Protein AF-A0A1Y5NUD7-F1 (afdb_monomer_lite)

Foldseek 3Di:
DDPPQDAFDFDPVLLPVLLVLLLQLLVLLLVLLVCQQEDPDVLVSLVSLLSNLVSLLVNLCCLCPPTPRNVLVVVLCVVVVNVLLSLLSLLLNQLCVPPNDFKDFDPPAFAPHHPVRGGGFIFGADDDPVSLVPDDPVSNVSVVSNVVPGHRDGPSVSSLQSSLSCCSHHVSSFHADPQRHRNSPQRFDDPPDLDGRHSPQDPDLVSNVVVLLQDAFDAQEFEWFKWDQDPNFIKTKGFGHHWFKTLAIAIDTQVSVLVNVVVPHWYKYFQCVVFWDFPQVQQVHQRPDTMIGGNDTCVVTIDTPNHDDDDDIDGRDDDPVVVCVLCCQQPHDDDSSRNVSSNSCRRNVSRDDDGD

Structure (mmCIF, N/CA/C/O backbone):
data_AF-A0A1Y5NUD7-F1
#
_entry.id   AF-A0A1Y5NUD7-F1
#
loop_
_atom_site.group_PDB
_atom_site.id
_atom_site.type_symbol
_atom_site.label_atom_id
_atom_site.label_alt_id
_atom_site.label_comp_id
_atom_site.label_asym_id
_atom_site.label_entity_id
_atom_site.label_seq_id
_atom_site.pdbx_PDB_ins_code
_atom_site.Cartn_x
_atom_site.Cartn_y
_atom_site.Cartn_z
_atom_site.occupancy
_atom_site.B_iso_or_equiv
_atom_site.auth_seq_id
_atom_site.auth_comp_id
_atom_site.auth_asym_id
_atom_site.auth_atom_id
_atom_site.pdbx_PDB_model_num
ATOM 1 N N . MET A 1 1 ? 23.352 -4.446 15.799 1.00 29.95 1 MET A N 1
ATOM 2 C CA . MET A 1 1 ? 22.687 -5.094 16.950 1.00 29.95 1 MET A CA 1
ATOM 3 C C . MET A 1 1 ? 21.197 -5.109 16.668 1.00 29.95 1 MET A C 1
ATOM 5 O O . MET A 1 1 ? 20.561 -4.074 16.772 1.00 29.95 1 MET A O 1
ATOM 9 N N . THR A 1 2 ? 20.657 -6.240 16.226 1.00 30.05 2 THR A N 1
ATOM 10 C CA . THR A 1 2 ? 19.214 -6.443 16.065 1.00 30.05 2 THR A CA 1
ATOM 11 C C . THR A 1 2 ? 18.620 -6.641 17.453 1.00 30.05 2 THR A C 1
ATOM 13 O O . THR A 1 2 ? 18.755 -7.705 18.053 1.00 30.05 2 THR A O 1
ATOM 16 N N . THR A 1 3 ? 18.011 -5.600 18.013 1.00 35.47 3 THR A N 1
ATOM 17 C CA . THR A 1 3 ? 17.094 -5.757 19.141 1.00 35.47 3 THR A CA 1
ATOM 18 C C . THR A 1 3 ? 15.971 -6.676 18.674 1.00 35.47 3 THR A C 1
ATOM 20 O O . THR A 1 3 ? 15.203 -6.323 17.782 1.00 35.47 3 THR A O 1
ATOM 23 N N . SER A 1 4 ? 15.919 -7.891 19.224 1.00 44.75 4 SER A N 1
ATOM 24 C CA . SER A 1 4 ? 14.811 -8.818 19.000 1.00 44.75 4 SER A CA 1
ATOM 25 C C . SER A 1 4 ? 13.523 -8.112 19.425 1.00 44.75 4 SER A C 1
ATOM 27 O O . SER A 1 4 ? 13.320 -7.859 20.614 1.00 44.75 4 SER A O 1
ATOM 29 N N . ARG A 1 5 ? 12.699 -7.698 18.454 1.00 63.03 5 ARG A N 1
ATOM 30 C CA . ARG A 1 5 ? 11.385 -7.109 18.727 1.00 63.03 5 ARG A CA 1
ATOM 31 C C . ARG A 1 5 ? 10.542 -8.197 19.384 1.00 63.03 5 ARG A C 1
ATOM 33 O O . ARG A 1 5 ? 10.365 -9.267 18.810 1.00 63.03 5 ARG A O 1
ATOM 40 N N . SER A 1 6 ? 10.049 -7.936 20.589 1.00 69.19 6 SER A N 1
ATOM 41 C CA . SER A 1 6 ? 9.048 -8.777 21.238 1.00 69.19 6 SER A CA 1
ATOM 42 C C . SER A 1 6 ? 7.784 -8.796 20.378 1.00 69.19 6 SER A C 1
ATOM 44 O O . SER A 1 6 ? 7.181 -7.751 20.151 1.00 69.19 6 SER A O 1
ATOM 46 N N . THR A 1 7 ? 7.419 -9.973 19.879 1.00 78.25 7 THR A N 1
ATOM 47 C CA . THR A 1 7 ? 6.254 -10.204 19.017 1.00 78.25 7 THR A CA 1
ATOM 48 C C . THR A 1 7 ? 5.234 -11.081 19.732 1.00 78.25 7 THR A C 1
ATOM 50 O O . THR A 1 7 ? 5.595 -11.927 20.556 1.00 78.25 7 THR A O 1
ATOM 53 N N . LEU A 1 8 ? 3.953 -10.864 19.422 1.00 89.69 8 LEU A N 1
ATOM 54 C CA . LEU A 1 8 ? 2.855 -11.673 19.945 1.00 89.69 8 LEU A CA 1
ATOM 55 C C . LEU A 1 8 ? 2.993 -13.131 19.487 1.00 89.69 8 LEU A C 1
ATOM 57 O O . LEU A 1 8 ? 3.165 -13.388 18.294 1.00 89.69 8 LEU A O 1
ATOM 61 N N . ARG A 1 9 ? 2.882 -14.092 20.411 1.00 88.88 9 ARG A N 1
ATOM 62 C CA . ARG A 1 9 ? 2.935 -15.517 20.062 1.00 88.88 9 ARG A CA 1
ATOM 63 C C . ARG A 1 9 ? 1.534 -16.039 19.780 1.00 88.88 9 ARG A C 1
ATOM 65 O O . ARG A 1 9 ? 0.682 -16.048 20.660 1.00 88.88 9 ARG A O 1
ATOM 72 N N . LEU A 1 10 ? 1.324 -16.518 18.558 1.00 92.62 10 LEU A N 1
ATOM 73 C CA . LEU A 1 10 ? 0.054 -17.088 18.114 1.00 92.62 10 LEU A CA 1
ATOM 74 C C . LEU A 1 10 ? 0.219 -18.572 17.793 1.00 92.62 10 LEU A C 1
ATOM 76 O O . LEU A 1 10 ? 1.207 -18.999 17.190 1.00 92.62 10 LEU A O 1
ATOM 80 N N . THR A 1 11 ? -0.764 -19.368 18.185 1.00 92.00 11 THR A N 1
ATOM 81 C CA . THR A 1 11 ? -0.876 -20.766 17.772 1.00 92.00 11 THR A CA 1
ATOM 82 C C . THR A 1 11 ? -1.329 -20.859 16.312 1.00 92.00 11 THR A C 1
ATOM 84 O O . THR A 1 11 ? -1.876 -19.916 15.735 1.00 92.00 11 THR A O 1
ATOM 87 N N . ARG A 1 12 ? -1.124 -22.027 15.689 1.00 89.31 12 ARG A N 1
ATOM 88 C CA . ARG A 1 12 ? -1.569 -22.264 14.304 1.00 89.31 12 ARG A CA 1
ATOM 89 C C . ARG A 1 12 ? -3.087 -22.131 14.146 1.00 89.31 12 ARG A C 1
ATOM 91 O O . ARG A 1 12 ? -3.530 -21.617 13.121 1.00 89.31 12 ARG A O 1
ATOM 98 N N . ASP A 1 13 ? -3.845 -22.546 15.157 1.00 91.94 13 ASP A N 1
ATOM 99 C CA . ASP A 1 13 ? -5.310 -22.530 15.130 1.00 91.94 13 ASP A CA 1
ATOM 100 C C . ASP A 1 13 ? -5.870 -21.105 15.268 1.00 91.94 13 ASP A C 1
ATOM 102 O O . ASP A 1 13 ? -6.882 -20.773 14.654 1.00 91.94 13 ASP A O 1
ATOM 106 N N . GLU A 1 14 ? -5.180 -20.229 16.005 1.00 95.38 14 GLU A N 1
ATOM 107 C CA . GLU A 1 14 ? -5.533 -18.806 16.116 1.00 95.38 14 GLU A CA 1
ATOM 108 C C . GLU A 1 14 ? -5.196 -18.028 14.837 1.00 95.38 14 GLU A C 1
ATOM 110 O O . GLU A 1 14 ? -5.914 -17.104 14.451 1.00 95.38 14 GLU A O 1
ATOM 115 N N . LEU A 1 15 ? -4.108 -18.403 14.159 1.00 95.06 15 LEU A N 1
ATOM 116 C CA . LEU A 1 15 ? -3.554 -17.626 13.054 1.00 95.06 15 LEU A CA 1
ATOM 117 C C . LEU A 1 15 ? -4.498 -17.527 11.851 1.00 95.06 15 LEU A C 1
ATOM 119 O O . LEU A 1 15 ? -4.597 -16.464 11.246 1.00 95.06 15 LEU A O 1
ATOM 123 N N . GLY A 1 16 ? -5.196 -18.612 11.505 1.00 95.25 16 GLY A N 1
ATOM 124 C CA . GLY A 1 16 ? -6.108 -18.647 10.356 1.00 95.25 16 GLY A CA 1
ATOM 125 C C . GLY A 1 16 ? -7.232 -17.603 10.451 1.00 95.25 16 GLY A C 1
ATOM 126 O O . GLY A 1 16 ? -7.315 -16.730 9.584 1.00 95.25 16 GLY A O 1
ATOM 127 N N . PRO A 1 17 ? -8.069 -17.637 11.506 1.00 96.44 17 PRO A N 1
ATOM 128 C CA . PRO A 1 17 ? -9.135 -16.655 11.715 1.00 96.44 17 PRO A CA 1
ATOM 129 C C . PRO A 1 17 ? -8.637 -15.208 11.859 1.00 96.44 17 PRO A C 1
ATOM 131 O O . PRO A 1 17 ? -9.252 -14.287 11.315 1.00 96.44 17 PRO A O 1
ATOM 134 N N . LEU A 1 18 ? -7.512 -14.992 12.556 1.00 97.81 18 LEU A N 1
ATOM 135 C CA . LEU A 1 18 ? -6.918 -13.657 12.706 1.00 97.81 18 LEU A CA 1
ATOM 136 C C . LEU A 1 18 ? -6.450 -13.106 11.358 1.00 97.81 18 LEU A C 1
ATOM 138 O O . LEU A 1 18 ? -6.721 -11.951 11.036 1.00 97.81 18 LEU A O 1
ATOM 142 N N . ARG A 1 19 ? -5.809 -13.948 10.542 1.00 97.69 19 ARG A N 1
ATOM 143 C CA . ARG A 1 19 ? -5.359 -13.581 9.200 1.00 97.69 19 ARG A CA 1
ATOM 144 C C . ARG A 1 19 ? -6.522 -13.306 8.253 1.00 97.69 19 ARG A C 1
ATOM 146 O O . ARG A 1 19 ? -6.439 -12.373 7.463 1.00 97.69 19 ARG A O 1
ATOM 153 N N . ALA A 1 20 ? -7.612 -14.067 8.344 1.00 97.62 20 ALA A N 1
ATOM 154 C CA . ALA A 1 20 ? -8.828 -13.781 7.585 1.00 97.62 20 ALA A CA 1
ATOM 155 C C . ALA A 1 20 ? -9.415 -12.410 7.961 1.00 97.62 20 ALA A C 1
ATOM 157 O O . ALA A 1 20 ? -9.683 -11.600 7.084 1.00 97.62 20 ALA A O 1
ATOM 158 N N . THR A 1 21 ? -9.497 -12.098 9.257 1.00 98.06 21 THR A N 1
ATOM 159 C CA . THR A 1 21 ? -9.987 -10.784 9.712 1.00 98.06 21 THR A CA 1
ATOM 160 C C . THR A 1 21 ? -9.049 -9.651 9.268 1.00 98.06 21 THR A C 1
ATOM 162 O O . THR A 1 21 ? -9.504 -8.602 8.827 1.00 98.06 21 THR A O 1
ATOM 165 N N . MET A 1 22 ? -7.727 -9.859 9.322 1.00 98.19 22 MET A N 1
ATOM 166 C CA . MET A 1 22 ? -6.746 -8.894 8.811 1.00 98.19 22 MET A CA 1
ATOM 167 C C . MET A 1 22 ? -6.893 -8.673 7.298 1.00 98.19 22 MET A C 1
ATOM 169 O O . MET A 1 22 ? -6.797 -7.535 6.844 1.00 98.19 22 MET A O 1
ATOM 173 N N . ARG A 1 23 ? -7.190 -9.728 6.526 1.00 98.12 23 ARG A N 1
ATOM 174 C CA . ARG A 1 23 ? -7.513 -9.624 5.095 1.00 98.12 23 ARG A CA 1
ATOM 175 C C . ARG A 1 23 ? -8.715 -8.714 4.859 1.00 98.12 23 ARG A C 1
ATOM 177 O O . ARG A 1 23 ? -8.663 -7.883 3.958 1.00 98.12 23 ARG A O 1
ATOM 184 N N . ASP A 1 24 ? -9.765 -8.843 5.665 1.00 98.38 24 ASP A N 1
ATOM 185 C CA . ASP A 1 24 ? -10.971 -8.018 5.536 1.00 98.38 24 ASP A CA 1
ATOM 186 C C . ASP A 1 24 ? -10.669 -6.539 5.814 1.00 98.38 24 ASP A C 1
ATOM 188 O O . ASP A 1 24 ? -11.118 -5.665 5.071 1.00 98.38 24 ASP A O 1
ATOM 192 N N . ILE A 1 25 ? -9.829 -6.250 6.819 1.00 98.31 25 ILE A N 1
ATOM 193 C CA . ILE A 1 25 ? -9.331 -4.891 7.082 1.00 98.31 25 ILE A CA 1
ATOM 194 C C . ILE A 1 25 ? -8.555 -4.375 5.864 1.00 98.31 25 ILE A C 1
ATOM 196 O O . ILE A 1 25 ? -8.861 -3.296 5.362 1.00 98.31 25 ILE A O 1
ATOM 200 N N . GLN A 1 26 ? -7.575 -5.137 5.369 1.00 98.12 26 GLN A N 1
ATOM 201 C CA . GLN A 1 26 ? -6.735 -4.740 4.234 1.00 98.12 26 GLN A CA 1
ATOM 202 C C . GLN A 1 26 ? -7.563 -4.460 2.967 1.00 98.12 26 GLN A C 1
ATOM 204 O O . GLN A 1 26 ? -7.378 -3.426 2.324 1.00 98.12 26 GLN A O 1
ATOM 209 N N . LEU A 1 27 ? -8.518 -5.337 2.641 1.00 97.25 27 LEU A N 1
ATOM 210 C CA . LEU A 1 27 ? -9.414 -5.175 1.495 1.00 97.25 27 LEU A CA 1
ATOM 211 C C . LEU A 1 27 ? -10.346 -3.970 1.650 1.00 97.25 27 LEU A C 1
ATOM 213 O O . LEU A 1 27 ? -10.598 -3.280 0.666 1.00 97.25 27 LEU A O 1
ATOM 217 N N . ALA A 1 28 ? -10.829 -3.679 2.861 1.00 96.38 28 ALA A N 1
ATOM 218 C CA . ALA A 1 28 ? -11.653 -2.500 3.106 1.00 96.38 28 ALA A CA 1
ATOM 219 C C . ALA A 1 28 ? -10.878 -1.191 2.866 1.00 96.38 28 ALA A C 1
ATOM 221 O O . ALA A 1 28 ? -11.434 -0.257 2.286 1.00 96.38 28 ALA A O 1
ATOM 222 N N . VAL A 1 29 ? -9.591 -1.133 3.240 1.00 95.94 29 VAL A N 1
ATOM 223 C CA . VAL A 1 29 ? -8.723 0.026 2.946 1.00 95.94 29 VAL A CA 1
ATOM 224 C C . VAL A 1 29 ? -8.514 0.187 1.441 1.00 95.94 29 VAL A C 1
ATOM 226 O O . VAL A 1 29 ? -8.691 1.284 0.913 1.00 95.94 29 VAL A O 1
ATOM 229 N N . ALA A 1 30 ? -8.183 -0.904 0.744 1.00 93.50 30 ALA A N 1
ATOM 230 C CA . ALA A 1 30 ? -7.998 -0.890 -0.705 1.00 93.50 30 ALA A CA 1
ATOM 231 C C . ALA A 1 30 ? -9.274 -0.446 -1.439 1.00 93.50 30 ALA A C 1
ATOM 233 O O . ALA A 1 30 ? -9.215 0.427 -2.304 1.00 93.50 30 ALA A O 1
ATOM 234 N N . ALA A 1 31 ? -10.431 -0.978 -1.036 1.00 91.56 31 ALA A N 1
ATOM 235 C CA . ALA A 1 31 ? -11.728 -0.624 -1.602 1.00 91.56 31 ALA A CA 1
ATOM 236 C C . ALA A 1 31 ? -12.093 0.846 -1.352 1.00 91.56 31 ALA A C 1
ATOM 238 O O . ALA A 1 31 ? -12.542 1.522 -2.275 1.00 91.56 31 ALA A O 1
ATOM 239 N N . TYR A 1 32 ? -11.873 1.361 -0.135 1.00 90.25 32 TYR A N 1
ATOM 240 C CA . TYR A 1 32 ? -12.068 2.785 0.154 1.00 90.25 32 TYR A CA 1
ATOM 241 C C . TYR A 1 32 ? -11.215 3.647 -0.778 1.00 90.25 32 TYR A C 1
ATOM 243 O O . TYR A 1 32 ? -11.730 4.556 -1.423 1.00 90.25 32 TYR A O 1
ATOM 251 N N . TYR A 1 33 ? -9.919 3.345 -0.878 1.00 88.88 33 TYR A N 1
ATOM 252 C CA . TYR A 1 33 ? -8.998 4.148 -1.674 1.00 88.88 33 TYR A CA 1
ATOM 253 C C . TYR A 1 33 ? -9.281 4.064 -3.177 1.00 88.88 33 TYR A C 1
ATOM 255 O O . TYR A 1 33 ? -9.108 5.038 -3.899 1.00 88.88 33 TYR A O 1
ATOM 263 N N . GLU A 1 34 ? -9.753 2.925 -3.675 1.00 85.44 34 GLU A N 1
ATOM 264 C CA . GLU A 1 34 ? -10.199 2.822 -5.061 1.00 85.44 34 GLU A CA 1
ATOM 265 C C . GLU A 1 34 ? -11.468 3.651 -5.318 1.00 85.44 34 GLU A C 1
ATOM 267 O O . GLU A 1 34 ? -11.574 4.317 -6.352 1.00 85.44 34 GLU A O 1
ATOM 272 N N . LEU A 1 35 ? -12.409 3.659 -4.368 1.00 84.38 35 LEU A N 1
ATOM 273 C CA . LEU A 1 35 ? -13.639 4.442 -4.467 1.00 84.38 35 LEU A CA 1
ATOM 274 C C . LEU A 1 35 ? -13.375 5.950 -4.486 1.00 84.38 35 LEU A C 1
ATOM 276 O O . LEU A 1 35 ? -14.059 6.647 -5.233 1.00 84.38 35 LEU A O 1
ATOM 280 N N . THR A 1 36 ? -12.352 6.459 -3.785 1.00 81.06 36 THR A N 1
ATOM 281 C CA . THR A 1 36 ? -12.010 7.898 -3.846 1.00 81.06 36 THR A CA 1
ATOM 282 C C . THR A 1 36 ? -11.611 8.366 -5.247 1.00 81.06 36 THR A C 1
ATOM 284 O O . THR A 1 36 ? -11.761 9.544 -5.564 1.00 81.06 36 THR A O 1
ATOM 287 N N . ALA A 1 37 ? -11.128 7.465 -6.111 1.00 75.69 37 ALA A N 1
ATOM 288 C CA . ALA A 1 37 ? -10.792 7.782 -7.499 1.00 75.69 37 ALA A CA 1
ATOM 289 C C . ALA A 1 37 ? -11.989 7.682 -8.463 1.00 75.69 37 ALA A C 1
ATOM 291 O O . ALA A 1 37 ? -11.935 8.237 -9.566 1.00 75.69 37 ALA A O 1
ATOM 292 N N . LYS A 1 38 ? -13.039 6.945 -8.076 1.00 72.38 38 LYS A N 1
ATOM 293 C CA . LYS A 1 38 ? -14.179 6.587 -8.935 1.00 72.38 38 LYS A CA 1
ATOM 294 C C . LYS A 1 38 ? -15.462 7.346 -8.601 1.00 72.38 38 LYS A C 1
ATOM 296 O O . LYS A 1 38 ? -16.246 7.589 -9.512 1.00 72.38 38 LYS A O 1
ATOM 301 N N . SER A 1 39 ? -15.671 7.712 -7.340 1.00 63.97 39 SER A N 1
ATOM 302 C CA . SER A 1 39 ? -16.918 8.309 -6.867 1.00 63.97 39 SER A CA 1
ATOM 303 C C . SER A 1 39 ? -16.724 9.748 -6.397 1.00 63.97 39 SER A C 1
ATOM 305 O O . SER A 1 39 ? -15.766 10.069 -5.694 1.00 63.97 39 SER A O 1
ATOM 307 N N . GLY A 1 40 ? -17.657 10.617 -6.790 1.00 61.12 40 GLY A N 1
ATOM 308 C CA . GLY A 1 40 ? -17.830 11.939 -6.182 1.00 61.12 40 GLY A CA 1
ATOM 309 C C . GLY A 1 40 ? -18.776 11.916 -4.978 1.00 61.12 40 GLY A C 1
ATOM 310 O O . GLY A 1 40 ? -18.923 12.941 -4.316 1.00 61.12 40 GLY A O 1
ATOM 311 N N . ASP A 1 41 ? -19.415 10.775 -4.695 1.00 72.25 41 ASP A N 1
ATOM 312 C CA . ASP A 1 41 ? -20.396 10.634 -3.624 1.00 72.25 41 ASP A CA 1
ATOM 313 C C . ASP A 1 41 ? -19.733 10.159 -2.323 1.00 72.25 41 ASP A C 1
ATOM 315 O O . ASP A 1 41 ? -19.167 9.068 -2.223 1.00 72.25 41 ASP A O 1
ATOM 319 N N . VAL A 1 42 ? -19.815 11.004 -1.298 1.00 71.38 42 VAL A N 1
ATOM 320 C CA . VAL A 1 42 ? -19.279 10.739 0.043 1.00 71.38 42 VAL A CA 1
ATOM 321 C C . VAL A 1 42 ? -20.028 9.587 0.716 1.00 71.38 42 VAL A C 1
ATOM 323 O O . VAL A 1 42 ? -19.434 8.853 1.509 1.00 71.38 42 VAL A O 1
ATOM 326 N N . ASP A 1 43 ? -21.309 9.388 0.400 1.00 74.44 43 ASP A N 1
ATOM 327 C CA . ASP A 1 43 ? -22.125 8.351 1.031 1.00 74.44 43 ASP A CA 1
ATOM 328 C C . ASP A 1 43 ? -21.644 6.944 0.640 1.00 74.44 43 ASP A C 1
ATOM 330 O O . ASP A 1 43 ? -21.649 6.019 1.467 1.00 74.44 43 ASP A O 1
ATOM 334 N N . GLU A 1 44 ? -21.123 6.791 -0.581 1.00 80.12 44 GLU A N 1
ATOM 335 C CA . GLU A 1 44 ? -20.509 5.549 -1.056 1.00 80.12 44 GLU A CA 1
ATOM 336 C C . GLU A 1 44 ? -19.200 5.231 -0.317 1.00 80.12 44 GLU A C 1
ATOM 338 O O . GLU A 1 44 ? -18.915 4.061 -0.035 1.00 80.12 44 GLU A O 1
ATOM 343 N N . LEU A 1 45 ? -18.444 6.259 0.094 1.00 81.75 45 LEU A N 1
ATOM 344 C CA . LEU A 1 45 ? -17.211 6.106 0.879 1.00 81.75 45 LEU A CA 1
ATOM 345 C C . LEU A 1 45 ? -17.476 5.563 2.291 1.00 81.75 45 LEU A C 1
ATOM 347 O O . LEU A 1 45 ? -16.598 4.949 2.903 1.00 81.75 45 LEU A O 1
ATOM 351 N N . GLY A 1 46 ? -18.690 5.744 2.818 1.00 84.75 46 GLY A N 1
ATOM 352 C CA . GLY A 1 46 ? -19.054 5.275 4.151 1.00 84.75 46 GLY A CA 1
ATOM 353 C C . GLY A 1 46 ? -19.023 3.749 4.282 1.00 84.75 46 GLY A C 1
ATOM 354 O O . GLY A 1 46 ? -18.594 3.224 5.306 1.00 84.75 46 GLY A O 1
ATOM 355 N N . SER A 1 47 ? -19.444 3.007 3.257 1.00 87.62 47 SER A N 1
ATOM 356 C CA . SER A 1 47 ? -19.541 1.539 3.312 1.00 87.62 47 SER A CA 1
ATOM 357 C C . SER A 1 47 ? -18.214 0.820 3.610 1.00 87.62 47 SER A C 1
ATOM 359 O O . SER A 1 47 ? -18.182 0.053 4.579 1.00 87.62 47 SER A O 1
ATOM 361 N N . PRO A 1 48 ? -17.111 1.062 2.877 1.00 91.62 48 PRO A N 1
ATOM 362 C CA . PRO A 1 48 ? -15.819 0.458 3.209 1.00 91.62 48 PRO A CA 1
ATOM 363 C C . PRO A 1 48 ? -15.267 0.937 4.563 1.00 91.62 48 PRO A C 1
ATOM 365 O O . PRO A 1 48 ? -14.667 0.138 5.278 1.00 91.62 48 PRO A O 1
ATOM 368 N N . VAL A 1 49 ? -15.539 2.179 4.991 1.00 91.88 49 VAL A N 1
ATOM 369 C CA . VAL A 1 49 ? -15.158 2.671 6.335 1.00 91.88 49 VAL A CA 1
ATOM 370 C C . VAL A 1 49 ? -15.858 1.871 7.432 1.00 91.88 49 VAL A C 1
ATOM 372 O O . VAL A 1 49 ? -15.225 1.463 8.406 1.00 91.88 49 VAL A O 1
ATOM 375 N N . ARG A 1 50 ? -17.155 1.584 7.272 1.00 91.38 50 ARG A N 1
ATOM 376 C CA . ARG A 1 50 ? -17.910 0.740 8.211 1.00 91.38 50 ARG A CA 1
ATOM 377 C C . ARG A 1 50 ? -17.354 -0.679 8.272 1.00 91.38 50 ARG A C 1
ATOM 379 O O . ARG A 1 50 ? -17.158 -1.204 9.365 1.00 91.38 50 ARG A O 1
ATOM 386 N N . ALA A 1 51 ? -17.075 -1.281 7.115 1.00 93.62 51 ALA A N 1
ATOM 387 C CA . ALA A 1 51 ? -16.490 -2.619 7.035 1.00 93.62 51 ALA A CA 1
ATOM 388 C C . ALA A 1 51 ? -15.114 -2.681 7.721 1.00 93.62 51 ALA A C 1
ATOM 390 O O . ALA A 1 51 ? -14.854 -3.592 8.512 1.00 93.62 51 ALA A O 1
ATOM 391 N N . PHE A 1 52 ? -14.273 -1.672 7.482 1.00 96.50 52 PHE A N 1
ATOM 392 C CA . PHE A 1 52 ? -12.979 -1.507 8.136 1.00 96.50 52 PHE A CA 1
ATOM 393 C C . PHE A 1 52 ? -13.124 -1.433 9.662 1.00 96.50 52 PHE A C 1
ATOM 395 O O . PHE A 1 52 ? -12.530 -2.237 10.375 1.00 96.50 52 PHE A O 1
ATOM 402 N N . LEU A 1 53 ? -13.956 -0.519 10.171 1.00 95.75 53 LEU A N 1
ATOM 403 C CA . LEU A 1 53 ? -14.150 -0.306 11.609 1.00 95.75 53 LEU A CA 1
ATOM 404 C C . LEU A 1 53 ? -14.669 -1.558 12.329 1.00 95.75 53 LEU A C 1
ATOM 406 O O . LEU A 1 53 ? -14.190 -1.897 13.413 1.00 95.75 53 LEU A O 1
ATOM 410 N N . THR A 1 54 ? -15.618 -2.270 11.718 1.00 95.25 54 THR A N 1
ATOM 411 C CA . THR A 1 54 ? -16.133 -3.541 12.245 1.00 95.25 54 THR A CA 1
ATOM 412 C C . THR A 1 54 ? -15.033 -4.598 12.327 1.00 95.25 54 THR A C 1
ATOM 414 O O . THR A 1 54 ? -14.871 -5.238 13.367 1.00 95.25 54 THR A O 1
ATOM 417 N N . SER A 1 55 ? -14.233 -4.743 11.269 1.00 97.56 55 SER A N 1
ATOM 418 C CA . SER A 1 55 ? -13.164 -5.748 11.205 1.00 97.56 55 SER A CA 1
ATOM 419 C C . SER A 1 55 ? -12.013 -5.425 12.167 1.00 97.56 55 SER A C 1
ATOM 421 O O . SER A 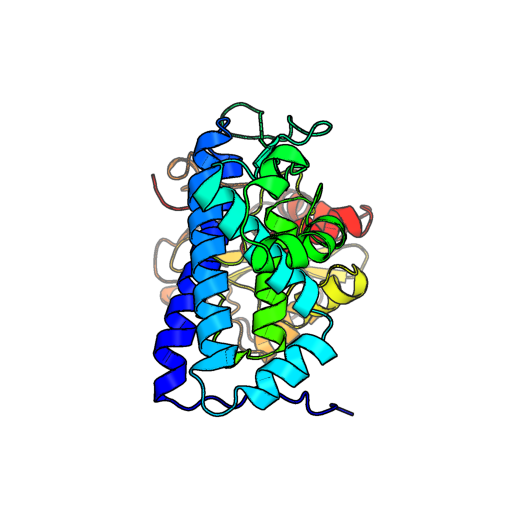1 55 ? -11.499 -6.319 12.837 1.00 97.56 55 SER A O 1
ATOM 423 N N . VAL A 1 56 ? -11.660 -4.142 12.323 1.00 97.75 56 VAL A N 1
ATOM 424 C CA . VAL A 1 56 ? -10.688 -3.666 13.326 1.00 97.75 56 VAL A CA 1
ATOM 425 C C . VAL A 1 56 ? -11.141 -4.024 14.737 1.00 97.75 56 VAL A C 1
ATOM 427 O O . VAL A 1 56 ? -10.348 -4.543 15.525 1.00 97.75 56 VAL A O 1
ATOM 430 N N . GLN A 1 57 ? -12.417 -3.789 15.057 1.00 95.62 57 GLN A N 1
ATOM 431 C CA . GLN A 1 57 ? -12.956 -4.139 16.366 1.00 95.62 57 GLN A CA 1
ATOM 432 C C . GLN A 1 57 ? -12.923 -5.651 16.603 1.00 95.62 57 GLN A C 1
ATOM 434 O O . GLN A 1 57 ? -12.472 -6.092 17.660 1.00 95.62 57 GLN A O 1
ATOM 439 N N . GLN A 1 58 ? -13.348 -6.446 15.620 1.00 97.00 58 GLN A N 1
ATOM 440 C CA . GLN A 1 58 ? -13.317 -7.906 15.699 1.00 97.00 58 GLN A CA 1
ATOM 441 C C . GLN A 1 58 ? -11.892 -8.442 15.900 1.00 97.00 58 GLN A C 1
ATOM 443 O O . GLN A 1 58 ? -11.679 -9.354 16.710 1.00 97.00 58 GLN A O 1
ATOM 448 N N . LEU A 1 59 ? -10.910 -7.870 15.197 1.00 97.62 59 LEU A N 1
ATOM 449 C CA . LEU A 1 59 ? -9.511 -8.256 15.340 1.00 97.62 59 LEU A CA 1
ATOM 450 C C . LEU A 1 59 ? -8.980 -7.897 16.731 1.00 97.62 59 LEU A C 1
ATOM 452 O O . LEU A 1 59 ? -8.431 -8.762 17.413 1.00 97.62 59 LEU A O 1
ATOM 456 N N . ASN A 1 60 ? -9.209 -6.663 17.192 1.00 97.19 60 ASN A N 1
ATOM 457 C CA . ASN A 1 60 ? -8.820 -6.238 18.536 1.00 97.19 60 ASN A CA 1
ATOM 458 C C . ASN A 1 60 ? -9.470 -7.113 19.621 1.00 97.19 60 ASN A C 1
ATOM 460 O O . ASN A 1 60 ? -8.797 -7.511 20.566 1.00 97.19 60 ASN A O 1
ATOM 464 N N . GLU A 1 61 ? -10.762 -7.435 19.524 1.00 96.19 61 GLU A N 1
ATOM 465 C CA . GLU A 1 61 ? -11.432 -8.325 20.486 1.00 96.19 61 GLU A CA 1
ATOM 466 C C . GLU A 1 61 ? -10.835 -9.732 20.497 1.00 96.19 61 GLU A C 1
ATOM 468 O O . GLU A 1 61 ? -10.688 -10.338 21.559 1.00 96.19 61 GLU A O 1
ATOM 473 N N . SER A 1 62 ? -10.473 -10.253 19.325 1.00 96.44 62 SER A N 1
ATOM 474 C CA . SER A 1 62 ? -9.839 -11.564 19.223 1.00 96.44 62 SER A CA 1
ATOM 475 C C . SER A 1 62 ? -8.463 -11.562 19.896 1.00 96.44 62 SER A C 1
ATOM 477 O O . SER A 1 62 ? -8.191 -12.428 20.725 1.00 96.44 62 SER A O 1
ATOM 479 N N . LEU A 1 63 ? -7.641 -10.543 19.633 1.00 96.31 63 LEU A N 1
ATOM 480 C CA . LEU A 1 63 ? -6.300 -10.397 20.210 1.00 96.31 63 LEU A CA 1
ATOM 481 C C . LEU A 1 63 ? -6.305 -10.060 21.714 1.00 96.31 63 LEU A C 1
ATOM 483 O O . LEU A 1 63 ? -5.450 -10.532 22.453 1.00 96.31 63 LEU A O 1
ATOM 487 N N . SER A 1 64 ? -7.278 -9.287 22.196 1.00 94.94 64 SER A N 1
ATOM 488 C CA . SER A 1 64 ? -7.366 -8.910 23.619 1.00 94.94 64 SER A CA 1
ATOM 489 C C . SER A 1 64 ? -8.025 -9.970 24.504 1.00 94.94 64 SER A C 1
ATOM 491 O O . SER A 1 64 ? -7.802 -9.986 25.713 1.00 94.94 64 SER A O 1
ATOM 493 N N . ARG A 1 65 ? -8.872 -10.851 23.950 1.00 94.00 65 ARG A N 1
ATOM 494 C CA . ARG A 1 65 ? -9.716 -11.744 24.774 1.00 94.00 65 ARG A CA 1
ATOM 495 C C . ARG A 1 65 ? -9.718 -13.209 24.376 1.00 94.00 65 ARG A C 1
ATOM 497 O O . ARG A 1 65 ? -10.133 -14.026 25.192 1.00 94.00 65 ARG A O 1
ATOM 504 N N . ARG A 1 66 ? -9.363 -13.545 23.135 1.00 91.81 66 ARG A N 1
ATOM 505 C CA . ARG A 1 66 ? -9.566 -14.902 22.597 1.00 91.81 66 ARG A CA 1
ATOM 506 C C . ARG A 1 66 ? -8.277 -15.656 22.321 1.00 91.81 66 ARG A C 1
ATOM 508 O O . ARG A 1 66 ? -8.322 -16.879 22.304 1.00 91.81 66 ARG A O 1
ATOM 515 N N . VAL A 1 67 ? -7.167 -14.955 22.112 1.00 95.00 67 VAL A N 1
ATOM 516 C CA . VAL A 1 67 ? -5.856 -15.596 21.970 1.00 95.00 67 VAL A CA 1
ATOM 517 C C . VAL A 1 67 ? -5.261 -15.942 23.333 1.00 95.00 67 VAL A C 1
ATOM 519 O O . VAL A 1 67 ? -5.485 -15.232 24.316 1.00 95.00 67 VAL A O 1
ATOM 522 N N . ALA A 1 68 ? -4.470 -17.010 23.385 1.00 93.12 68 ALA A N 1
ATOM 523 C CA . ALA A 1 68 ? -3.797 -17.467 24.598 1.00 93.12 68 ALA A CA 1
ATOM 524 C C . ALA A 1 68 ? -2.825 -16.420 25.177 1.00 93.12 68 ALA A C 1
ATOM 526 O O . ALA A 1 68 ? -2.689 -16.312 26.394 1.00 93.12 68 ALA A O 1
ATOM 527 N N . ASP A 1 69 ? -2.172 -15.635 24.313 1.00 93.12 69 ASP A N 1
ATOM 528 C CA . ASP A 1 69 ? -1.155 -14.638 24.682 1.00 93.12 69 ASP A CA 1
ATOM 529 C C . ASP A 1 69 ? -1.710 -13.198 24.754 1.00 93.12 69 ASP A C 1
ATOM 531 O O . ASP A 1 69 ? -1.039 -12.221 24.414 1.00 93.12 69 ASP A O 1
ATOM 535 N N . SER A 1 70 ? -2.965 -13.036 25.184 1.00 93.94 70 SER A N 1
ATOM 536 C CA . SER A 1 70 ? -3.627 -11.723 25.226 1.00 93.94 70 SER A CA 1
ATOM 537 C C . SER A 1 70 ? -2.929 -10.718 26.149 1.00 93.94 70 SER A C 1
ATOM 539 O O . SER A 1 70 ? -2.912 -9.522 25.869 1.00 93.94 70 SER A O 1
ATOM 541 N N . ALA A 1 71 ? -2.281 -11.187 27.220 1.00 93.62 71 ALA A N 1
ATOM 542 C CA . ALA A 1 71 ? -1.512 -10.327 28.118 1.00 93.62 71 ALA A CA 1
ATOM 543 C C . ALA A 1 71 ? -0.330 -9.647 27.404 1.00 93.62 71 ALA A C 1
ATOM 545 O O . ALA A 1 71 ? -0.057 -8.470 27.645 1.00 93.62 71 ALA A O 1
ATOM 546 N N . THR A 1 72 ? 0.349 -10.360 26.499 1.00 94.06 72 THR A N 1
ATOM 547 C CA . THR A 1 72 ? 1.423 -9.778 25.683 1.00 94.06 72 THR A CA 1
ATOM 548 C C . THR A 1 72 ? 0.851 -8.783 24.682 1.00 94.06 72 THR A C 1
ATOM 550 O O . THR A 1 72 ? 1.440 -7.724 24.484 1.00 94.06 72 THR A O 1
ATOM 553 N N . TYR A 1 73 ? -0.319 -9.064 24.099 1.00 94.88 73 TYR A N 1
ATOM 554 C CA . TYR A 1 73 ? -0.999 -8.107 23.223 1.00 94.88 73 TYR A CA 1
ATOM 555 C C . TYR A 1 73 ? -1.275 -6.773 23.938 1.00 94.88 73 TYR A C 1
ATOM 557 O O . TYR A 1 73 ? -0.887 -5.719 23.433 1.00 94.88 73 TYR A O 1
ATOM 565 N N . GLU A 1 74 ? -1.858 -6.816 25.140 1.00 93.31 74 GLU A N 1
ATOM 566 C CA . GLU A 1 74 ? -2.159 -5.623 25.952 1.00 93.31 74 GLU A CA 1
ATOM 567 C C . GLU A 1 74 ? -0.888 -4.854 26.376 1.00 93.31 74 GLU A C 1
ATOM 569 O O . GLU A 1 74 ? -0.866 -3.619 26.441 1.00 93.31 74 GLU A O 1
ATOM 574 N N . ALA A 1 75 ? 0.215 -5.567 26.616 1.00 93.12 75 ALA A N 1
ATOM 575 C CA . ALA A 1 75 ? 1.505 -4.938 26.881 1.00 93.12 75 ALA A CA 1
ATOM 576 C C . ALA A 1 75 ? 2.070 -4.242 25.628 1.00 93.12 75 ALA A C 1
ATOM 578 O O . ALA A 1 75 ? 2.500 -3.088 25.701 1.00 93.12 75 ALA A O 1
ATOM 579 N N . LEU A 1 76 ? 2.037 -4.909 24.469 1.00 93.25 76 LEU A N 1
ATOM 580 C CA . LEU A 1 76 ? 2.602 -4.400 23.216 1.00 93.25 76 LEU A CA 1
ATOM 581 C C . LEU A 1 76 ? 1.806 -3.219 22.647 1.00 93.25 76 LEU A C 1
ATOM 583 O O . LEU A 1 76 ? 2.410 -2.251 22.184 1.00 93.25 76 LEU A O 1
ATOM 587 N N . ILE A 1 77 ? 0.470 -3.247 22.713 1.00 92.00 77 ILE A N 1
ATOM 588 C CA . ILE A 1 77 ? -0.370 -2.135 22.234 1.00 92.00 77 ILE A CA 1
ATOM 589 C C . ILE A 1 77 ? -0.086 -0.837 23.012 1.00 92.00 77 ILE A C 1
ATOM 591 O O . ILE A 1 77 ? -0.064 0.256 22.437 1.00 92.00 77 ILE A O 1
ATOM 595 N N . THR A 1 78 ? 0.225 -0.965 24.305 1.00 89.75 78 THR A N 1
ATOM 596 C CA . THR A 1 78 ? 0.650 0.145 25.163 1.00 89.75 78 THR A CA 1
ATOM 597 C C . THR A 1 78 ? 2.087 0.565 24.854 1.00 89.75 78 THR A C 1
ATOM 599 O O . THR A 1 78 ? 2.349 1.748 24.652 1.00 89.75 78 THR A O 1
ATOM 602 N N . GLN A 1 79 ? 3.016 -0.394 24.761 1.00 88.56 79 GLN A N 1
ATOM 603 C CA . GLN A 1 79 ? 4.434 -0.140 24.484 1.00 88.56 79 GLN A CA 1
ATOM 604 C C . GLN A 1 79 ? 4.649 0.597 23.157 1.00 88.56 79 GLN A C 1
ATOM 606 O O . GLN A 1 79 ? 5.488 1.492 23.080 1.00 88.56 79 GLN A O 1
ATOM 611 N N . TYR A 1 80 ? 3.901 0.231 22.115 1.00 86.56 80 TYR A N 1
ATOM 612 C CA . TYR A 1 80 ? 3.980 0.881 20.808 1.00 86.56 80 TYR A CA 1
ATOM 613 C C . TYR A 1 80 ? 3.146 2.164 20.710 1.00 86.56 80 TYR A C 1
ATOM 615 O O . TYR A 1 80 ? 3.138 2.792 19.657 1.00 86.56 80 TYR A O 1
ATOM 623 N N . GLY A 1 81 ? 2.439 2.567 21.773 1.00 85.62 81 GLY A N 1
ATOM 624 C CA . GLY A 1 81 ? 1.623 3.784 21.778 1.00 85.62 81 GLY A CA 1
ATOM 625 C C . GLY A 1 81 ? 0.427 3.731 20.823 1.00 85.62 81 GLY A C 1
ATOM 626 O O . GLY A 1 81 ? -0.066 4.768 20.391 1.00 85.62 81 GLY A O 1
ATOM 627 N N . THR A 1 82 ? -0.048 2.532 20.476 1.00 89.25 82 THR A N 1
ATOM 628 C CA . THR A 1 82 ? -1.104 2.334 19.468 1.00 89.25 82 THR A CA 1
ATOM 629 C C . THR A 1 82 ? -2.495 2.172 20.076 1.00 89.25 82 THR A C 1
ATOM 631 O O . THR A 1 82 ? -3.490 2.237 19.355 1.00 89.25 82 THR A O 1
ATOM 634 N N . ALA A 1 83 ? -2.592 2.042 21.404 1.00 91.12 83 ALA A N 1
ATOM 635 C CA . ALA A 1 83 ? -3.863 1.897 22.116 1.00 91.12 83 ALA A CA 1
ATOM 636 C C . ALA A 1 83 ? -4.857 3.025 21.789 1.00 91.12 83 ALA A C 1
ATOM 638 O O . ALA A 1 83 ? -6.026 2.758 21.522 1.00 91.12 83 ALA A O 1
ATOM 639 N N . GLY A 1 84 ? -4.374 4.271 21.699 1.00 92.94 84 GLY A N 1
ATOM 640 C CA . GLY A 1 84 ? -5.201 5.426 21.340 1.00 92.94 84 GLY A CA 1
ATOM 641 C C . GLY A 1 84 ? -5.864 5.299 19.964 1.00 92.94 84 GLY A C 1
ATOM 642 O O . GLY A 1 84 ? -7.044 5.611 19.832 1.00 92.94 84 GLY A O 1
ATOM 643 N N . LEU A 1 85 ? -5.157 4.769 18.960 1.00 94.06 85 LEU A N 1
ATOM 644 C CA . LEU A 1 85 ? -5.709 4.558 17.614 1.00 94.06 85 LEU A CA 1
ATOM 645 C C . LEU A 1 85 ? -6.814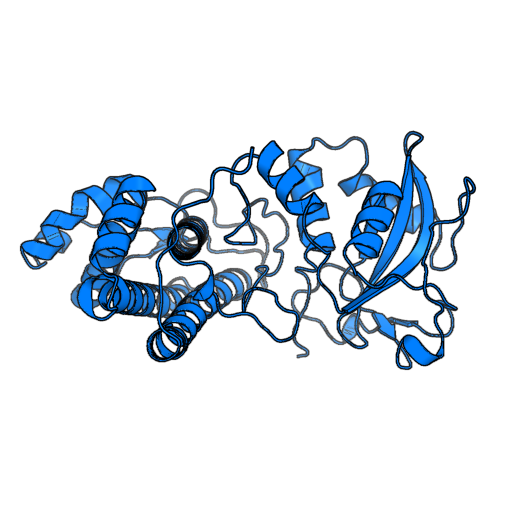 3.497 17.614 1.00 94.06 85 LEU A C 1
ATOM 647 O O . LEU A 1 85 ? -7.855 3.669 16.982 1.00 94.06 85 LEU A O 1
ATOM 651 N N . ILE A 1 86 ? -6.608 2.405 18.350 1.00 95.19 86 ILE A N 1
ATOM 652 C CA . ILE A 1 86 ? -7.587 1.318 18.443 1.00 95.19 86 ILE A CA 1
ATOM 653 C C . ILE A 1 86 ? -8.825 1.754 19.238 1.00 95.19 86 ILE A C 1
ATOM 655 O O . ILE A 1 86 ? -9.955 1.434 18.863 1.00 95.19 86 ILE A O 1
ATOM 659 N N . ASP A 1 87 ? -8.643 2.542 20.295 1.00 95.38 87 ASP A N 1
ATOM 660 C CA . ASP A 1 87 ? -9.748 3.125 21.056 1.00 95.38 87 ASP A CA 1
ATOM 661 C C . ASP A 1 87 ? -10.517 4.184 20.259 1.00 95.38 87 ASP A C 1
ATOM 663 O O . ASP A 1 87 ? -11.747 4.242 20.332 1.00 95.38 87 ASP A O 1
ATOM 667 N N . ALA A 1 88 ? -9.827 4.966 19.428 1.00 94.56 88 ALA A N 1
ATOM 668 C CA . ALA A 1 88 ? -10.468 5.872 18.486 1.00 94.56 88 ALA A CA 1
ATOM 669 C C . ALA A 1 88 ? -11.300 5.117 17.437 1.00 94.56 88 ALA A C 1
ATOM 671 O O . ALA A 1 88 ? -12.441 5.502 17.175 1.00 94.56 88 ALA A O 1
ATOM 672 N N . ALA A 1 89 ? -10.787 4.008 16.889 1.00 94.06 89 ALA A N 1
ATOM 673 C CA . ALA A 1 89 ? -11.534 3.159 15.959 1.00 94.06 89 ALA A CA 1
ATOM 674 C C . ALA A 1 89 ? -12.785 2.547 16.619 1.00 94.06 89 ALA A C 1
ATOM 676 O O . ALA A 1 89 ? -13.872 2.571 16.039 1.00 94.06 89 ALA A O 1
ATOM 677 N N . LYS A 1 90 ? -12.675 2.078 17.870 1.00 93.88 90 LYS A N 1
ATOM 678 C CA . LYS A 1 90 ? -13.820 1.625 18.684 1.00 93.88 90 LYS A CA 1
ATOM 679 C C . LYS A 1 90 ? -14.878 2.709 18.855 1.00 93.88 90 LYS A C 1
ATOM 681 O O . LYS A 1 90 ? -16.074 2.440 18.716 1.00 93.88 90 LYS A O 1
ATOM 686 N N . TYR A 1 91 ? -14.451 3.925 19.191 1.00 94.12 91 TYR A N 1
ATOM 687 C CA . TYR A 1 91 ? -15.348 5.065 19.337 1.00 94.12 91 TYR A CA 1
ATOM 688 C C . TYR A 1 91 ? -16.076 5.356 18.021 1.00 94.12 91 TYR A C 1
ATOM 690 O O . TYR A 1 91 ? -17.307 5.359 17.991 1.00 94.12 91 TYR A O 1
ATOM 698 N N . ALA A 1 92 ? -15.321 5.501 16.929 1.00 92.31 92 ALA A N 1
ATOM 699 C CA . ALA A 1 92 ? -15.839 5.767 15.593 1.00 92.31 92 ALA A CA 1
ATOM 700 C C . ALA A 1 92 ? -16.860 4.712 15.146 1.00 92.31 92 ALA A C 1
ATOM 702 O O . ALA A 1 92 ? -17.951 5.058 14.698 1.00 92.31 92 ALA A O 1
ATOM 703 N N . ARG A 1 93 ? -16.557 3.422 15.341 1.00 92.38 93 ARG A N 1
ATOM 704 C CA . ARG A 1 93 ? -17.477 2.315 15.046 1.00 92.38 93 ARG A CA 1
ATOM 705 C C . ARG A 1 93 ? -18.813 2.494 15.763 1.00 92.38 93 ARG A C 1
ATOM 707 O O . ARG A 1 93 ? -19.865 2.370 15.147 1.00 92.38 93 ARG A O 1
ATOM 714 N N . ASN A 1 94 ? -18.787 2.793 17.059 1.00 90.12 94 ASN A N 1
ATOM 715 C CA . ASN A 1 94 ? -20.014 2.952 17.838 1.00 90.12 94 ASN A CA 1
ATOM 716 C C . ASN A 1 94 ? -20.806 4.202 17.422 1.00 90.12 94 ASN A C 1
ATOM 718 O O . ASN A 1 94 ? -22.033 4.162 17.393 1.00 90.12 94 ASN A O 1
ATOM 722 N N . VAL A 1 95 ? -20.133 5.296 17.056 1.00 87.75 95 VAL A N 1
ATOM 723 C CA . VAL A 1 95 ? -20.802 6.479 16.487 1.00 87.75 95 VAL A CA 1
ATOM 724 C C . VAL A 1 95 ? -21.504 6.127 15.176 1.00 87.75 95 VAL A C 1
ATOM 726 O O . VAL A 1 95 ? -22.676 6.462 15.013 1.00 87.75 95 VAL A O 1
ATOM 729 N N . VAL A 1 96 ? -20.826 5.415 14.268 1.00 84.31 96 VAL A N 1
ATOM 730 C CA . VAL A 1 96 ? -21.422 4.933 13.014 1.00 84.31 96 VAL A CA 1
ATOM 731 C C . VAL A 1 96 ? -22.688 4.127 13.292 1.00 84.31 96 VAL A C 1
ATOM 733 O O . VAL A 1 96 ? -23.711 4.391 12.672 1.00 84.31 96 VAL A O 1
ATOM 736 N N . GLU A 1 97 ? -22.642 3.153 14.199 1.00 79.38 97 GLU A N 1
ATOM 737 C CA . GLU A 1 97 ? -23.790 2.272 14.443 1.00 79.38 97 GLU A CA 1
ATOM 738 C C . GLU A 1 97 ? -25.006 2.981 15.030 1.00 79.38 97 GLU A C 1
ATOM 740 O O . GLU A 1 97 ? -26.137 2.563 14.790 1.00 79.38 97 GLU A O 1
ATOM 745 N N . HIS A 1 98 ? -24.784 4.041 15.805 1.00 71.31 98 HIS A N 1
ATOM 746 C CA . HIS A 1 98 ? -25.858 4.729 16.510 1.00 71.31 98 HIS A CA 1
ATOM 747 C C . HIS A 1 98 ? -26.358 5.987 15.795 1.00 71.31 98 HIS A C 1
ATOM 749 O O . HIS A 1 98 ? -27.517 6.355 15.977 1.00 71.31 98 HIS A O 1
ATOM 755 N N . VAL A 1 99 ? -25.503 6.666 15.023 1.00 65.81 99 VAL A N 1
ATOM 756 C CA . VAL A 1 99 ? -25.785 8.009 14.478 1.00 65.81 99 VAL A CA 1
ATOM 757 C C . VAL A 1 99 ? -25.385 8.161 12.998 1.00 65.81 99 VAL A C 1
ATOM 759 O O . VAL A 1 99 ? -25.700 9.174 12.384 1.00 65.81 99 VAL A O 1
ATOM 762 N N . LEU A 1 100 ? -24.786 7.131 12.383 1.00 67.06 100 LEU A N 1
ATOM 763 C CA . LEU A 1 100 ? -24.561 7.007 10.931 1.00 67.06 100 LEU A CA 1
ATOM 764 C C . LEU A 1 100 ? -23.751 8.142 10.268 1.00 67.06 100 LEU A C 1
ATOM 766 O O . LEU A 1 100 ? -23.920 8.389 9.077 1.00 67.06 100 LEU A O 1
ATOM 770 N N . HIS A 1 101 ? -22.828 8.801 10.979 1.00 67.06 101 HIS A N 1
ATOM 771 C CA . HIS A 1 101 ? -21.976 9.830 10.369 1.00 67.06 101 HIS A CA 1
ATOM 772 C C . HIS A 1 101 ? -20.600 9.941 11.035 1.00 67.06 101 HIS A C 1
ATOM 774 O O . HIS A 1 101 ? -20.502 10.298 12.207 1.00 67.06 101 HIS A O 1
ATOM 780 N N . VAL A 1 102 ? -19.537 9.624 10.288 1.00 70.62 102 VAL A N 1
ATOM 781 C CA . VAL A 1 102 ? -18.139 9.697 10.765 1.00 70.62 102 VAL A CA 1
ATOM 782 C C . VAL A 1 102 ? -17.175 10.239 9.700 1.00 70.62 102 VAL A C 1
ATOM 784 O O . VAL A 1 102 ? -16.013 10.513 9.980 1.00 70.62 102 VAL A O 1
ATOM 787 N N . VAL A 1 103 ? -17.656 10.453 8.480 1.00 76.06 103 VAL A N 1
ATOM 788 C CA . VAL A 1 103 ? -16.842 10.897 7.351 1.00 76.06 103 VAL A CA 1
ATOM 789 C C . VAL A 1 103 ? -17.384 12.225 6.859 1.00 76.06 103 VAL A C 1
ATOM 791 O O . VAL A 1 103 ? -18.591 12.353 6.667 1.00 76.06 103 VAL A O 1
ATOM 794 N N . ARG A 1 104 ? -16.497 13.195 6.640 1.00 79.44 104 ARG A N 1
ATOM 795 C CA . ARG A 1 104 ? -16.827 14.471 6.002 1.00 79.44 104 ARG A CA 1
ATOM 796 C C . ARG A 1 104 ? -15.866 14.748 4.843 1.00 79.44 104 ARG A C 1
ATOM 798 O O . ARG A 1 104 ? -14.713 14.323 4.934 1.00 79.44 104 ARG A O 1
ATOM 805 N N . PRO A 1 105 ? -16.296 15.451 3.783 1.00 71.12 105 PRO A N 1
ATOM 806 C CA . PRO A 1 105 ? -15.373 15.983 2.786 1.00 71.12 105 PRO A CA 1
ATOM 807 C C . PRO A 1 105 ? -14.289 16.845 3.441 1.00 71.12 105 PRO A C 1
ATOM 809 O O . PRO A 1 105 ? -14.537 17.480 4.465 1.00 71.12 105 PRO A O 1
ATOM 812 N N . ASP A 1 106 ? -13.102 16.859 2.850 1.00 67.06 106 ASP A N 1
ATOM 813 C CA . ASP A 1 106 ? -12.058 17.821 3.180 1.00 67.06 106 ASP A CA 1
ATOM 814 C C . ASP A 1 106 ? -12.504 19.233 2.756 1.00 67.06 106 ASP A C 1
ATOM 816 O O . ASP A 1 106 ? -12.945 19.436 1.620 1.00 67.06 106 ASP A O 1
ATOM 820 N N . ASP A 1 107 ? -12.419 20.191 3.683 1.00 64.12 107 ASP A N 1
ATOM 821 C CA . ASP A 1 107 ? -12.864 21.573 3.471 1.00 64.12 107 ASP A CA 1
ATOM 822 C C . ASP A 1 107 ? -11.944 22.330 2.492 1.00 64.12 107 ASP A C 1
ATOM 824 O O . ASP A 1 107 ? -12.401 23.230 1.785 1.00 64.12 107 ASP A O 1
ATOM 828 N N . ASP A 1 108 ? -10.664 21.945 2.425 1.00 60.38 108 ASP A N 1
ATOM 829 C CA . ASP A 1 108 ? -9.628 22.649 1.665 1.00 60.38 108 ASP A CA 1
ATOM 830 C C . ASP A 1 108 ? -9.321 21.968 0.319 1.00 60.38 108 ASP A C 1
ATOM 832 O O . ASP A 1 108 ? -8.873 22.624 -0.626 1.00 60.38 108 ASP A O 1
ATOM 836 N N . THR A 1 109 ? -9.564 20.654 0.199 1.00 55.31 109 THR A N 1
ATOM 837 C CA . THR A 1 109 ? -9.101 19.856 -0.952 1.00 55.31 109 THR A CA 1
ATOM 838 C C . THR A 1 109 ? -10.185 18.939 -1.531 1.00 55.31 109 THR A C 1
ATOM 840 O O . THR A 1 109 ? -10.338 17.790 -1.126 1.00 55.31 109 THR A O 1
ATOM 843 N N . SER A 1 110 ? -10.894 19.410 -2.562 1.00 52.56 110 SER A N 1
ATOM 844 C CA . SER A 1 110 ? -11.917 18.633 -3.302 1.00 52.56 110 SER A CA 1
ATOM 845 C C . SER A 1 110 ? -11.579 18.376 -4.786 1.00 52.56 110 SER A C 1
ATOM 847 O O . SER A 1 110 ? -12.321 17.708 -5.510 1.00 52.56 110 SER A O 1
ATOM 849 N N . LEU A 1 111 ? -10.448 18.900 -5.275 1.00 51.03 111 LEU A N 1
ATOM 850 C CA . LEU A 1 111 ? -10.122 18.963 -6.707 1.00 51.03 111 LEU A CA 1
ATOM 851 C C . LEU A 1 111 ? -8.703 18.453 -6.998 1.00 51.03 111 LEU A C 1
ATOM 853 O O . LEU A 1 111 ? -7.799 19.226 -7.303 1.00 51.03 111 LEU A O 1
ATOM 857 N N . ILE A 1 112 ? -8.495 17.135 -6.939 1.00 53.81 112 ILE A N 1
ATOM 858 C CA . ILE A 1 112 ? -7.284 16.495 -7.482 1.00 53.81 112 ILE A CA 1
ATOM 859 C C . ILE A 1 112 ? -7.697 15.284 -8.325 1.00 53.81 112 ILE A C 1
ATOM 861 O O . ILE A 1 112 ? -7.761 14.189 -7.801 1.00 53.81 112 ILE A O 1
ATOM 865 N N . GLY A 1 113 ? -7.970 15.463 -9.623 1.00 53.12 113 GLY A N 1
ATOM 866 C CA . GLY A 1 113 ? -8.011 14.412 -10.664 1.00 53.12 113 GLY A CA 1
ATOM 867 C C . GLY A 1 113 ? -8.811 13.114 -10.398 1.00 53.12 113 GLY A C 1
ATOM 868 O O . GLY A 1 113 ? -8.377 12.239 -9.665 1.00 53.12 113 GLY A O 1
ATOM 869 N N . GLY A 1 114 ? -9.887 12.869 -11.144 1.00 54.53 114 GLY A N 1
ATOM 870 C CA . GLY A 1 114 ? -10.677 11.621 -11.124 1.00 54.53 114 GLY A CA 1
ATOM 871 C C . GLY A 1 114 ? -11.463 11.452 -12.427 1.00 54.53 114 GLY A C 1
ATOM 872 O O . GLY A 1 114 ? -11.224 12.218 -13.364 1.00 54.53 114 GLY A O 1
ATOM 873 N N . MET A 1 115 ? -12.426 10.518 -12.494 1.00 50.38 115 MET A N 1
ATOM 874 C CA . MET A 1 115 ? -13.268 10.293 -13.694 1.00 50.38 115 MET A CA 1
ATOM 875 C C . MET A 1 115 ? -13.972 11.581 -14.193 1.00 50.38 115 MET A C 1
ATOM 877 O O . MET A 1 115 ? -14.314 11.681 -15.369 1.00 50.38 115 MET A O 1
ATOM 881 N N . HIS A 1 116 ? -14.085 12.606 -13.334 1.00 48.38 116 HIS A N 1
ATOM 882 C CA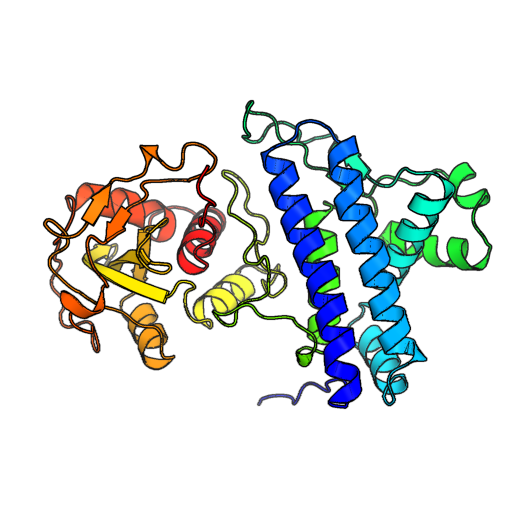 . HIS A 1 116 ? -14.620 13.939 -13.652 1.00 48.38 116 HIS A CA 1
ATOM 883 C C . HIS A 1 116 ? -13.751 15.117 -13.158 1.00 48.38 116 HIS A C 1
ATOM 885 O O . HIS A 1 116 ? -14.254 16.220 -12.973 1.00 48.38 116 HIS A O 1
ATOM 891 N N . GLY A 1 117 ? -12.456 14.907 -12.892 1.00 52.28 117 GLY A N 1
ATOM 892 C CA . GLY A 1 117 ? -11.567 15.963 -12.365 1.00 52.28 117 GLY A CA 1
ATOM 893 C C . GLY A 1 117 ? -11.775 16.328 -10.883 1.00 52.28 117 GLY A C 1
ATOM 894 O O . GLY A 1 117 ? -11.038 17.158 -10.358 1.00 52.28 117 GLY A O 1
ATOM 895 N N . LEU A 1 118 ? -12.723 15.674 -10.207 1.00 52.50 118 LEU A N 1
ATOM 896 C CA . LEU A 1 118 ? -13.040 15.823 -8.785 1.00 52.50 118 LEU A CA 1
ATOM 897 C C . LEU A 1 118 ? -12.568 14.586 -8.013 1.00 52.50 118 LEU A C 1
ATOM 899 O O . LEU A 1 118 ? -12.752 13.462 -8.484 1.00 52.50 118 LEU A O 1
ATOM 903 N N . ARG A 1 119 ? -11.982 14.803 -6.832 1.00 64.31 119 ARG A N 1
ATOM 904 C CA . ARG A 1 119 ? -11.717 13.752 -5.842 1.00 64.31 119 ARG A CA 1
ATOM 905 C C . ARG A 1 119 ? -12.239 14.197 -4.501 1.00 64.31 119 ARG A C 1
ATOM 907 O O . ARG A 1 119 ? -11.885 15.269 -4.020 1.00 64.31 119 ARG A O 1
ATOM 914 N N . THR A 1 120 ? -12.980 13.314 -3.862 1.00 63.31 120 THR A N 1
ATOM 915 C CA . THR A 1 120 ? -13.376 13.506 -2.478 1.00 63.31 120 THR A CA 1
ATOM 916 C C . THR A 1 120 ? -12.286 12.911 -1.594 1.00 63.31 120 THR A C 1
ATOM 918 O O . THR A 1 120 ? -12.278 11.709 -1.324 1.00 63.31 120 THR A O 1
ATOM 921 N N . TYR A 1 121 ? -11.347 13.746 -1.141 1.00 71.38 121 TYR A N 1
ATOM 922 C CA . TYR A 1 121 ? -10.621 13.417 0.081 1.00 71.38 121 TYR A CA 1
ATOM 923 C C . TYR A 1 121 ? -11.586 13.614 1.228 1.00 71.38 121 TYR A C 1
ATOM 925 O O . TYR A 1 121 ? -12.249 14.644 1.329 1.00 71.38 121 TYR A O 1
ATOM 933 N N . ALA A 1 122 ? -11.714 12.584 2.049 1.00 81.50 122 ALA A N 1
ATOM 934 C CA . ALA A 1 122 ? -12.579 12.638 3.198 1.00 81.50 122 ALA A CA 1
ATOM 935 C C . ALA A 1 122 ? -11.745 12.476 4.463 1.00 81.50 122 ALA A C 1
ATOM 937 O O . ALA A 1 122 ? -10.762 11.724 4.519 1.00 81.50 122 ALA A O 1
ATOM 938 N N . GLN A 1 123 ? -12.147 13.236 5.465 1.00 88.94 123 GLN A N 1
ATOM 939 C CA . GLN A 1 123 ? -11.553 13.257 6.781 1.00 88.94 123 GLN A CA 1
ATOM 940 C C . GLN A 1 123 ? -12.517 12.624 7.775 1.00 88.94 123 GLN A C 1
ATOM 942 O O . GLN A 1 123 ? -13.738 12.590 7.575 1.00 88.94 123 GLN A O 1
ATOM 947 N N . TRP A 1 124 ? -11.968 12.167 8.892 1.00 90.31 124 TRP A N 1
ATOM 948 C CA . TRP A 1 124 ? -12.778 11.798 10.041 1.00 90.31 124 TRP A CA 1
ATOM 949 C C . TRP A 1 124 ? -13.485 13.037 10.597 1.00 90.31 124 TRP A C 1
ATOM 951 O O . TRP A 1 124 ? -12.852 14.041 10.934 1.00 90.31 124 TRP A O 1
ATOM 961 N N . ALA A 1 125 ? -14.811 12.976 10.661 1.00 89.44 125 ALA A N 1
ATOM 962 C CA . ALA A 1 125 ? -15.651 14.106 11.014 1.00 89.44 125 ALA A CA 1
ATOM 963 C C . ALA A 1 125 ? -15.541 14.466 12.498 1.00 89.44 125 ALA A C 1
ATOM 965 O O . ALA A 1 125 ? -15.374 13.599 13.359 1.00 89.44 125 ALA A O 1
ATOM 966 N N . HIS A 1 126 ? -15.713 15.748 12.808 1.00 89.75 126 HIS A N 1
ATOM 967 C CA . HIS A 1 126 ? -15.978 16.160 14.179 1.00 89.75 126 HIS A CA 1
ATOM 968 C C . HIS A 1 126 ? -17.283 15.522 14.669 1.00 89.75 126 HIS A C 1
ATOM 970 O O . HIS A 1 126 ? -18.288 15.549 13.956 1.00 89.75 126 HIS A O 1
ATOM 976 N N . ILE A 1 127 ? -17.279 14.974 15.887 1.00 88.12 127 ILE A N 1
ATOM 977 C CA . ILE A 1 127 ? -18.476 14.377 16.491 1.00 88.12 127 ILE A CA 1
ATOM 978 C C . ILE A 1 127 ? -19.092 15.354 17.503 1.00 88.12 127 ILE A C 1
ATOM 980 O O . ILE A 1 127 ? -18.497 15.576 18.568 1.00 88.12 127 ILE A O 1
ATOM 984 N N . PRO A 1 128 ? -20.293 15.903 17.219 1.00 87.69 128 PRO A N 1
ATOM 985 C CA . PRO A 1 128 ? -20.973 16.834 18.109 1.00 87.69 128 PRO A CA 1
ATOM 986 C C . PRO A 1 128 ? -21.231 16.262 19.507 1.00 87.69 128 PRO A C 1
ATOM 988 O O . PRO A 1 128 ? -21.432 15.062 19.705 1.00 87.69 128 PRO A O 1
ATOM 991 N N . THR A 1 129 ? -21.262 17.133 20.513 1.00 88.75 129 THR A N 1
ATOM 992 C CA . THR A 1 129 ? -21.429 16.714 21.913 1.00 88.75 129 THR A CA 1
ATOM 993 C C . THR A 1 129 ? -22.800 16.104 22.207 1.00 88.75 129 THR A C 1
ATOM 995 O O . THR A 1 129 ? -22.899 15.229 23.063 1.00 88.75 129 THR A O 1
ATOM 998 N N . ASP A 1 130 ? -23.852 16.505 21.496 1.00 87.62 130 ASP A N 1
ATOM 999 C CA . ASP A 1 130 ? -25.183 15.899 21.605 1.00 87.62 130 ASP A CA 1
ATOM 1000 C C . ASP A 1 130 ? -25.237 14.490 20.991 1.00 87.62 130 ASP A C 1
ATOM 1002 O O . ASP A 1 130 ? -25.970 13.631 21.484 1.00 87.62 130 ASP A O 1
ATOM 1006 N N . VAL A 1 131 ? -24.434 14.231 19.953 1.00 85.69 131 VAL A N 1
ATOM 1007 C CA . VAL A 1 131 ? -24.227 12.897 19.373 1.00 85.69 131 VAL A CA 1
ATOM 1008 C C . VAL A 1 131 ? -23.491 12.000 20.366 1.00 85.69 131 VAL A C 1
ATOM 1010 O O . VAL A 1 131 ? -23.977 10.916 20.685 1.00 85.69 131 VAL A O 1
ATOM 1013 N N . ASP A 1 132 ? -22.380 12.474 20.931 1.00 88.62 132 ASP A N 1
ATOM 1014 C CA . ASP A 1 132 ? -21.627 11.754 21.966 1.00 88.62 132 ASP A CA 1
ATOM 1015 C C . ASP A 1 132 ? -22.480 11.463 23.211 1.00 88.62 132 ASP A C 1
ATOM 1017 O O . ASP A 1 132 ? -22.440 10.363 23.762 1.00 88.62 132 ASP A O 1
ATOM 1021 N N . ALA A 1 133 ? -23.326 12.409 23.631 1.00 89.19 133 ALA A N 1
ATOM 1022 C CA . ALA A 1 133 ? -24.192 12.241 24.796 1.00 89.19 133 ALA A CA 1
ATOM 1023 C C . ALA A 1 133 ? -25.152 11.043 24.678 1.00 89.19 133 ALA A C 1
ATOM 1025 O O . ALA A 1 133 ? -25.511 10.471 25.713 1.00 89.19 133 ALA A O 1
ATOM 1026 N N . LYS A 1 134 ? -25.524 10.642 23.451 1.00 88.25 134 LYS A N 1
ATOM 1027 C CA . LYS A 1 134 ? -26.391 9.484 23.158 1.00 88.25 134 LYS A CA 1
ATOM 1028 C C . LYS A 1 134 ? -25.666 8.138 23.286 1.00 88.25 134 LYS A C 1
ATOM 1030 O O . LYS A 1 134 ? -26.327 7.104 23.346 1.00 88.25 134 LYS A O 1
ATOM 1035 N N . LEU A 1 135 ? -24.333 8.127 23.330 1.00 89.12 135 LEU A N 1
ATOM 1036 C CA . LEU A 1 135 ? -23.535 6.906 23.422 1.00 89.12 135 LEU A CA 1
ATOM 1037 C C . LEU A 1 135 ? -23.468 6.372 24.858 1.00 89.12 135 LEU A C 1
ATOM 1039 O O . LEU A 1 135 ? -23.562 7.106 25.847 1.00 89.12 135 LEU A O 1
ATOM 1043 N N . HIS A 1 136 ? -23.233 5.064 24.982 1.00 91.44 136 HIS A N 1
ATOM 1044 C CA . HIS A 1 136 ? -23.029 4.419 26.276 1.00 91.44 136 HIS A CA 1
ATOM 1045 C C . HIS A 1 136 ? -21.801 4.991 27.012 1.00 91.44 136 HIS A C 1
ATOM 1047 O O . HIS A 1 136 ? -20.795 5.342 26.394 1.00 91.44 136 HIS A O 1
ATOM 1053 N N . LYS A 1 137 ? -21.838 5.020 28.356 1.00 92.94 137 LYS A N 1
ATOM 1054 C CA . LYS A 1 137 ? -20.777 5.602 29.207 1.00 92.94 137 LYS A CA 1
ATOM 1055 C C . LYS A 1 137 ? -19.372 5.096 28.855 1.00 92.94 137 LYS A C 1
ATOM 1057 O O . LYS A 1 137 ? -18.443 5.894 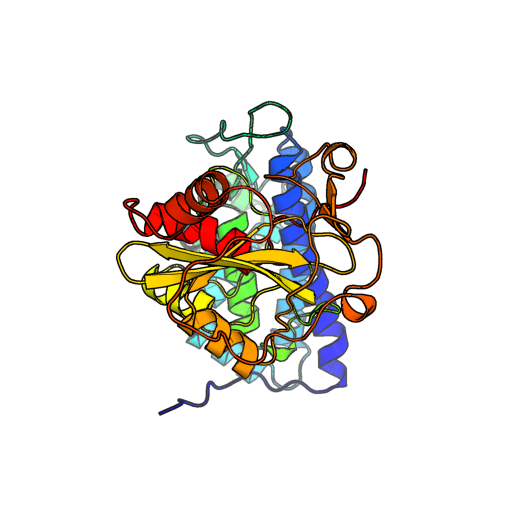28.816 1.00 92.94 137 LYS A O 1
ATOM 1062 N N . GLY A 1 138 ? -19.233 3.792 28.606 1.00 91.69 138 GLY A N 1
ATOM 1063 C CA . GLY A 1 138 ? -17.956 3.179 28.224 1.00 91.69 138 GLY A CA 1
ATOM 1064 C C . GLY A 1 138 ? -17.428 3.676 26.876 1.00 91.69 138 GLY A C 1
ATOM 1065 O O . GLY A 1 138 ? -16.242 3.942 26.757 1.00 91.69 138 GLY A O 1
ATOM 1066 N N . THR A 1 139 ? -18.307 3.884 25.893 1.00 91.38 139 THR A N 1
ATOM 1067 C CA . THR A 1 139 ? -17.939 4.441 24.585 1.00 91.38 139 THR A CA 1
ATOM 1068 C C . THR A 1 139 ? -17.507 5.896 24.709 1.00 91.38 139 THR A C 1
ATOM 1070 O O . THR A 1 139 ? -16.467 6.261 24.176 1.00 91.38 139 THR A O 1
ATOM 1073 N N . ARG A 1 140 ? -18.238 6.718 25.473 1.00 93.31 140 ARG A N 1
ATOM 1074 C CA . ARG A 1 140 ? -17.882 8.136 25.684 1.00 93.31 140 ARG A CA 1
ATOM 1075 C C . ARG A 1 140 ? -16.497 8.317 26.308 1.00 93.31 140 ARG A C 1
ATOM 1077 O O . ARG A 1 140 ? -15.817 9.296 26.024 1.00 93.31 140 ARG A O 1
ATOM 1084 N N . ALA A 1 141 ? -16.048 7.361 27.123 1.00 95.69 141 ALA A N 1
ATOM 1085 C CA . ALA A 1 141 ? -14.705 7.384 27.703 1.00 95.69 141 ALA A CA 1
ATOM 1086 C C . ALA A 1 141 ? -13.581 7.280 26.651 1.00 95.69 141 ALA A C 1
ATOM 1088 O O . ALA A 1 141 ? -12.459 7.682 26.936 1.00 95.69 141 ALA A O 1
ATOM 1089 N N . LEU A 1 142 ? -13.882 6.786 25.444 1.00 95.12 142 LEU A N 1
ATOM 1090 C CA . LEU A 1 142 ? -12.936 6.656 24.330 1.00 95.12 142 LEU A CA 1
ATOM 1091 C C . LEU A 1 142 ? -12.842 7.928 23.469 1.00 95.12 142 LEU A C 1
ATOM 1093 O O . LEU A 1 142 ? -11.937 8.049 22.643 1.00 95.12 142 LEU A O 1
ATOM 1097 N N . ARG A 1 143 ? -13.752 8.895 23.658 1.00 94.12 143 ARG A N 1
ATOM 1098 C CA . ARG A 1 143 ? -13.792 10.145 22.884 1.00 94.12 143 ARG A CA 1
ATOM 1099 C C . ARG A 1 143 ? -12.467 10.920 22.887 1.00 94.12 143 ARG A C 1
ATOM 1101 O O . ARG A 1 143 ? -12.092 11.394 21.815 1.00 94.12 143 ARG A O 1
ATOM 1108 N N . PRO A 1 144 ? -11.726 11.047 24.009 1.00 96.12 144 PRO A N 1
ATOM 1109 C CA . PRO A 1 144 ? -10.442 11.746 24.003 1.00 96.12 144 PRO A CA 1
ATOM 1110 C C . PRO A 1 144 ? -9.444 11.150 23.005 1.00 96.12 144 PRO A C 1
ATOM 1112 O O . PRO A 1 144 ? -8.748 11.900 22.326 1.00 96.12 144 PRO A O 1
ATOM 1115 N N . SER A 1 145 ? -9.420 9.822 22.856 1.00 96.00 145 SER A N 1
ATOM 1116 C CA . SER A 1 145 ? -8.564 9.147 21.879 1.00 96.00 145 SER A CA 1
ATOM 1117 C C . SER A 1 145 ? -8.966 9.495 20.447 1.00 96.00 145 SER A C 1
ATOM 1119 O O . SER A 1 145 ? -8.097 9.791 19.632 1.00 96.00 145 SER A O 1
ATOM 1121 N N . TYR A 1 146 ? -10.269 9.532 20.142 1.00 94.56 146 TYR A N 1
ATOM 1122 C CA . TYR A 1 146 ? -10.762 9.940 18.821 1.00 94.56 146 TYR A CA 1
ATOM 1123 C C . TYR A 1 146 ? -10.344 11.367 18.463 1.00 94.56 146 TYR A C 1
ATOM 1125 O O . TYR A 1 146 ? -9.743 11.586 17.412 1.00 94.56 146 TYR A O 1
ATOM 1133 N N . VAL A 1 147 ? -10.595 12.317 19.366 1.00 94.44 147 VAL A N 1
ATOM 1134 C CA . VAL A 1 147 ? -10.248 13.732 19.161 1.00 94.44 147 VAL A CA 1
ATOM 1135 C C . VAL A 1 147 ? -8.737 13.911 18.993 1.00 94.44 147 VAL A C 1
ATOM 1137 O O . VAL A 1 147 ? -8.300 14.667 18.136 1.00 94.44 147 VAL A O 1
ATOM 1140 N N . ALA A 1 148 ? -7.928 13.200 19.782 1.00 94.88 148 ALA A N 1
ATOM 1141 C CA . ALA A 1 148 ? -6.476 13.355 19.750 1.00 94.88 148 ALA A CA 1
ATOM 1142 C C . ALA A 1 148 ? -5.794 12.669 18.554 1.00 94.88 148 ALA A C 1
ATOM 1144 O O . ALA A 1 148 ? -4.711 13.093 18.159 1.00 94.88 148 ALA A O 1
ATOM 1145 N N . THR A 1 149 ? -6.368 11.587 18.014 1.00 92.94 149 THR A N 1
ATOM 1146 C CA . THR A 1 149 ? -5.645 10.705 17.074 1.00 92.94 149 THR A CA 1
ATOM 1147 C C . THR A 1 149 ? -6.293 10.545 15.707 1.00 92.94 149 THR A C 1
ATOM 1149 O O . THR A 1 149 ? -5.614 10.075 14.793 1.00 92.94 149 THR A O 1
ATOM 1152 N N . VAL A 1 150 ? -7.569 10.907 15.547 1.00 92.75 150 VAL A N 1
ATOM 1153 C CA . VAL A 1 150 ? -8.358 10.588 14.348 1.00 92.75 150 VAL A CA 1
ATOM 1154 C C . VAL A 1 150 ? -9.098 11.804 13.795 1.00 92.75 150 VAL A C 1
ATOM 1156 O O . VAL A 1 150 ? -9.034 12.024 12.589 1.00 92.75 150 VAL A O 1
ATOM 1159 N N . GLU A 1 151 ? -9.758 12.606 14.637 1.00 92.88 151 GLU A N 1
ATOM 1160 C CA . GLU A 1 151 ? -10.565 13.758 14.199 1.00 92.88 151 GLU A CA 1
ATOM 1161 C C . GLU A 1 151 ? -9.783 14.709 13.271 1.00 92.88 151 GLU A C 1
ATOM 1163 O O . GLU A 1 151 ? -8.651 15.094 13.563 1.00 92.88 151 GLU A O 1
ATOM 1168 N N . GLY A 1 152 ? -10.380 15.063 12.126 1.00 89.69 152 GLY A N 1
ATOM 1169 C CA . GLY A 1 152 ? -9.788 15.966 11.132 1.00 89.69 152 GLY A CA 1
ATOM 1170 C C . GLY A 1 152 ? -8.661 15.364 10.287 1.00 89.69 152 GLY A C 1
ATOM 1171 O O . GLY A 1 152 ? -8.166 16.023 9.378 1.00 89.69 152 GLY A O 1
ATOM 1172 N N . ARG A 1 153 ? -8.247 14.118 10.537 1.00 91.06 153 ARG A N 1
ATOM 1173 C CA . ARG A 1 153 ? -7.224 13.448 9.724 1.00 91.06 153 ARG A CA 1
ATOM 1174 C C . ARG A 1 153 ? -7.840 12.793 8.495 1.00 91.06 153 ARG A C 1
ATOM 1176 O O . ARG A 1 153 ? -8.989 12.352 8.522 1.00 91.06 153 ARG A O 1
ATOM 1183 N N . GLU A 1 154 ? -7.043 12.670 7.437 1.00 89.25 154 GLU A N 1
ATOM 1184 C CA . GLU A 1 154 ? -7.404 11.905 6.242 1.00 89.25 154 GLU A CA 1
ATOM 1185 C C . GLU A 1 154 ? -7.724 10.446 6.607 1.00 89.25 154 GLU A C 1
ATOM 1187 O O . GLU A 1 154 ? -7.002 9.801 7.379 1.00 89.25 154 GLU A O 1
ATOM 1192 N N . ILE A 1 155 ? -8.804 9.910 6.036 1.00 90.50 155 ILE A N 1
ATOM 1193 C CA . ILE A 1 155 ? -9.268 8.558 6.352 1.00 90.50 155 ILE A CA 1
ATOM 1194 C C . ILE A 1 155 ? -8.228 7.490 6.023 1.00 90.50 155 ILE A C 1
ATOM 1196 O O . ILE A 1 155 ? -7.963 6.635 6.871 1.00 90.50 155 ILE A O 1
ATOM 1200 N N . VAL A 1 156 ? -7.605 7.550 4.840 1.00 91.31 156 VAL A N 1
ATOM 1201 C CA . VAL A 1 156 ? -6.622 6.537 4.424 1.00 91.31 156 VAL A CA 1
ATOM 1202 C C . VAL A 1 156 ? -5.400 6.563 5.327 1.00 91.31 156 VAL A C 1
ATOM 1204 O O . VAL A 1 156 ? -4.979 5.502 5.779 1.00 91.31 156 VAL A O 1
ATOM 1207 N N . ALA A 1 157 ? -4.873 7.741 5.674 1.00 91.75 157 ALA A N 1
ATOM 1208 C CA . ALA A 1 157 ? -3.758 7.846 6.611 1.00 91.75 157 ALA A CA 1
ATOM 1209 C C . ALA A 1 157 ? -4.028 7.117 7.941 1.00 91.75 157 ALA A C 1
ATOM 1211 O O . ALA A 1 157 ? -3.189 6.335 8.387 1.00 91.75 157 ALA A O 1
ATOM 1212 N N . VAL A 1 158 ? -5.206 7.313 8.544 1.00 94.38 158 VAL A N 1
ATOM 1213 C CA . VAL A 1 158 ? -5.589 6.632 9.796 1.00 94.38 158 VAL A CA 1
ATOM 1214 C C . VAL A 1 158 ? -5.770 5.127 9.591 1.00 94.38 158 VAL A C 1
ATOM 1216 O O . VAL A 1 158 ? -5.341 4.333 10.427 1.00 94.38 158 VAL A O 1
ATOM 1219 N N . MET A 1 159 ? -6.381 4.712 8.478 1.00 96.12 159 MET A N 1
ATOM 1220 C CA . MET A 1 159 ? -6.536 3.294 8.148 1.00 96.12 159 MET A CA 1
ATOM 1221 C C . MET A 1 159 ? -5.180 2.585 8.006 1.00 96.12 159 MET A C 1
ATOM 1223 O O . MET A 1 159 ? -5.000 1.483 8.532 1.00 96.12 159 MET A O 1
ATOM 1227 N N . LEU A 1 160 ? -4.213 3.231 7.347 1.00 96.88 160 LEU A N 1
ATOM 1228 C CA . LEU A 1 160 ? -2.841 2.738 7.221 1.00 96.88 160 LEU A CA 1
ATOM 1229 C C . LEU A 1 160 ? -2.125 2.684 8.575 1.00 96.88 160 LEU A C 1
ATOM 1231 O O . LEU A 1 160 ? -1.431 1.705 8.842 1.00 96.88 160 LEU A O 1
ATOM 1235 N N . ASP A 1 161 ? -2.324 3.675 9.448 1.00 96.19 161 ASP A N 1
ATOM 1236 C CA . ASP A 1 161 ? -1.745 3.678 10.799 1.00 96.19 161 ASP A CA 1
ATOM 1237 C C . ASP A 1 161 ? -2.269 2.519 11.657 1.00 96.19 161 ASP A C 1
ATOM 1239 O O . ASP A 1 161 ? -1.498 1.869 12.362 1.00 96.19 161 ASP A O 1
ATOM 1243 N N . ILE A 1 162 ? -3.567 2.215 11.581 1.00 96.75 162 ILE A N 1
ATOM 1244 C CA . ILE A 1 162 ? -4.168 1.083 12.302 1.00 96.75 162 ILE A CA 1
ATOM 1245 C C . ILE A 1 162 ? -3.637 -0.254 11.761 1.00 96.75 162 ILE A C 1
ATOM 1247 O O . ILE A 1 162 ? -3.288 -1.142 12.541 1.00 96.75 162 ILE A O 1
ATOM 1251 N N . LEU A 1 163 ? -3.526 -0.403 10.438 1.00 97.56 163 LEU A N 1
ATOM 1252 C CA . LEU A 1 163 ? -2.899 -1.577 9.822 1.00 97.56 163 LEU A CA 1
ATOM 1253 C C . LEU A 1 163 ? -1.437 -1.741 10.271 1.00 97.56 163 LEU A C 1
ATOM 1255 O O . LEU A 1 163 ? -1.017 -2.844 10.629 1.00 97.56 163 LEU A O 1
ATOM 1259 N N . HIS A 1 164 ? -0.679 -0.642 10.300 1.00 95.44 164 HIS A N 1
ATOM 1260 C CA . HIS A 1 164 ? 0.701 -0.616 10.778 1.00 95.44 164 HIS A CA 1
ATOM 1261 C C . HIS A 1 164 ? 0.807 -0.998 12.259 1.00 95.44 164 HIS A C 1
ATOM 1263 O O . HIS A 1 164 ? 1.723 -1.728 12.646 1.00 95.44 164 HIS A O 1
ATOM 1269 N N . ALA A 1 165 ? -0.135 -0.541 13.089 1.00 94.56 165 ALA A N 1
ATOM 1270 C CA . ALA A 1 165 ? -0.202 -0.880 14.505 1.00 94.56 165 ALA A CA 1
ATOM 1271 C C . ALA A 1 165 ? -0.374 -2.389 14.716 1.00 94.56 165 ALA A C 1
ATOM 1273 O O . ALA A 1 165 ? 0.406 -3.000 15.449 1.00 94.56 165 ALA A O 1
ATOM 1274 N N . PHE A 1 166 ? -1.337 -3.011 14.029 1.00 96.06 166 PHE A N 1
ATOM 1275 C CA . PHE A 1 166 ? -1.538 -4.458 14.117 1.00 96.06 166 PHE A CA 1
ATOM 1276 C C . PHE A 1 166 ? -0.324 -5.245 13.623 1.00 96.06 166 PHE A C 1
ATOM 1278 O O . PHE A 1 166 ? 0.112 -6.177 14.297 1.00 96.06 166 PHE A O 1
ATOM 1285 N N . TRP A 1 167 ? 0.268 -4.845 12.496 1.00 94.75 167 TRP A N 1
ATOM 1286 C CA . TRP A 1 167 ? 1.478 -5.483 11.977 1.00 94.75 167 TRP A CA 1
ATOM 1287 C C . TRP A 1 167 ? 2.675 -5.360 12.921 1.00 94.75 167 TRP A C 1
ATOM 1289 O O . TRP A 1 167 ? 3.412 -6.326 13.101 1.00 94.75 167 TRP A O 1
ATOM 1299 N N . SER A 1 168 ? 2.848 -4.205 13.564 1.00 92.25 168 SER A N 1
ATOM 1300 C CA . SER A 1 168 ? 3.945 -3.984 14.513 1.00 92.25 168 SER A CA 1
ATOM 1301 C C . SER A 1 168 ? 3.861 -4.908 15.731 1.00 92.25 168 SER A C 1
ATOM 1303 O O . SER A 1 168 ? 4.894 -5.281 16.282 1.00 92.25 168 SER A O 1
ATOM 1305 N N . ILE A 1 169 ? 2.645 -5.285 16.138 1.00 93.44 169 ILE A N 1
ATOM 1306 C CA . ILE A 1 169 ? 2.387 -6.171 17.282 1.00 93.44 169 ILE A CA 1
ATOM 1307 C C . ILE A 1 169 ? 2.443 -7.651 16.872 1.00 93.44 169 ILE A C 1
ATOM 1309 O O . ILE A 1 169 ? 3.030 -8.477 17.576 1.00 93.44 169 ILE A O 1
ATOM 1313 N N . ALA A 1 170 ? 1.816 -7.992 15.746 1.00 94.31 170 ALA A N 1
ATOM 1314 C CA . ALA A 1 170 ? 1.585 -9.365 15.313 1.00 94.31 170 ALA A CA 1
ATOM 1315 C C . ALA A 1 170 ? 1.770 -9.499 13.787 1.00 94.31 170 ALA A C 1
ATOM 1317 O O . ALA A 1 170 ? 0.793 -9.651 13.056 1.00 94.31 170 ALA A O 1
ATOM 1318 N N . PRO A 1 171 ? 3.010 -9.466 13.271 1.00 94.06 171 PRO A N 1
ATOM 1319 C CA . PRO A 1 171 ? 3.267 -9.433 11.827 1.00 94.06 171 PRO A CA 1
ATOM 1320 C C . PRO A 1 171 ? 2.750 -10.671 11.075 1.00 94.06 171 PRO A C 1
ATOM 1322 O O . PRO A 1 171 ? 2.408 -10.576 9.897 1.00 94.06 171 PRO A O 1
ATOM 1325 N N . ASP A 1 172 ? 2.633 -11.819 11.747 1.00 94.62 172 ASP A N 1
ATOM 1326 C CA . ASP A 1 172 ? 2.212 -13.087 11.136 1.00 94.62 172 ASP A CA 1
ATOM 1327 C C . ASP A 1 172 ? 0.729 -13.120 10.724 1.00 94.62 172 ASP A C 1
ATOM 1329 O O . ASP A 1 172 ? 0.333 -13.952 9.893 1.00 94.62 172 ASP A O 1
ATOM 1333 N N . ILE A 1 173 ? -0.099 -12.221 11.280 1.00 96.69 173 ILE A N 1
ATOM 1334 C CA . ILE A 1 173 ? -1.527 -12.123 10.936 1.00 96.69 173 ILE A CA 1
ATOM 1335 C C . ILE A 1 173 ? -1.753 -11.385 9.620 1.00 96.69 173 ILE A C 1
ATOM 1337 O O . ILE A 1 173 ? -2.860 -11.427 9.096 1.00 96.69 173 ILE A O 1
ATOM 1341 N N . VAL A 1 174 ? -0.740 -10.711 9.070 1.00 97.19 174 VAL A N 1
ATOM 1342 C CA . VAL A 1 174 ? -0.849 -10.066 7.760 1.00 97.19 174 VAL A CA 1
ATOM 1343 C C . VAL A 1 174 ? -1.224 -11.115 6.722 1.00 97.19 174 VAL A C 1
ATOM 1345 O O . VAL A 1 174 ? -0.502 -12.095 6.515 1.00 97.19 174 VAL A O 1
ATOM 1348 N N . HIS A 1 175 ? -2.356 -10.908 6.051 1.00 97.56 175 HIS A N 1
ATOM 1349 C CA . HIS A 1 175 ? -2.706 -11.726 4.905 1.00 97.56 175 HIS A CA 1
ATOM 1350 C C . HIS A 1 175 ? -1.898 -11.259 3.696 1.00 97.56 175 HIS A C 1
ATOM 1352 O O . HIS A 1 175 ? -1.823 -10.061 3.398 1.00 97.56 175 HIS A O 1
ATOM 1358 N N . ARG A 1 176 ? -1.279 -12.227 3.017 1.00 94.81 176 ARG A N 1
ATOM 1359 C CA . ARG A 1 176 ? -0.458 -12.006 1.832 1.00 94.81 176 ARG A CA 1
ATOM 1360 C C . ARG A 1 176 ? -1.096 -12.668 0.617 1.00 94.81 176 ARG A C 1
ATOM 1362 O O . ARG A 1 176 ? -1.724 -13.717 0.749 1.00 94.81 176 ARG A O 1
ATOM 1369 N N . ASP A 1 177 ? -0.990 -12.021 -0.533 1.00 91.25 177 ASP A N 1
ATOM 1370 C CA . ASP A 1 177 ? -1.459 -12.544 -1.808 1.00 91.25 177 ASP A CA 1
ATOM 1371 C C . ASP A 1 177 ? -0.490 -13.595 -2.383 1.00 91.25 177 ASP A C 1
ATOM 1373 O O . ASP A 1 177 ? 0.465 -14.027 -1.732 1.00 91.25 177 ASP A O 1
ATOM 1377 N N . GLN A 1 178 ? -0.751 -14.035 -3.614 1.00 87.69 178 GLN A N 1
ATOM 1378 C CA . GLN A 1 178 ? 0.054 -15.057 -4.291 1.00 87.69 178 GLN A CA 1
ATOM 1379 C C . GLN A 1 178 ? 1.485 -14.597 -4.605 1.00 87.69 178 GLN A C 1
ATOM 1381 O O . GLN A 1 178 ? 2.358 -15.438 -4.801 1.00 87.69 178 GLN A O 1
ATOM 1386 N N . LEU A 1 179 ? 1.732 -13.286 -4.637 1.00 83.44 179 LEU A N 1
ATOM 1387 C CA . LEU A 1 179 ? 3.050 -12.692 -4.853 1.00 83.44 179 LEU A CA 1
ATOM 1388 C C . LEU A 1 179 ? 3.784 -12.431 -3.527 1.00 83.44 179 LEU A C 1
ATOM 1390 O O . LEU A 1 179 ? 4.921 -11.964 -3.529 1.00 83.44 179 LEU A O 1
ATOM 1394 N N . GLY A 1 180 ? 3.160 -12.761 -2.391 1.00 88.19 180 GLY A N 1
ATOM 1395 C CA . GLY A 1 180 ? 3.710 -12.532 -1.059 1.00 88.19 180 GLY A CA 1
ATOM 1396 C C . GLY A 1 180 ? 3.535 -11.096 -0.558 1.00 88.19 180 GLY A C 1
ATOM 1397 O O . GLY A 1 180 ? 4.027 -10.775 0.530 1.00 88.19 180 GLY A O 1
ATOM 1398 N N . GLU A 1 181 ? 2.816 -10.247 -1.293 1.00 91.19 181 GLU A N 1
ATOM 1399 C CA . GLU A 1 181 ? 2.514 -8.881 -0.874 1.00 91.19 181 GLU A CA 1
ATOM 1400 C C . GLU A 1 181 ? 1.250 -8.805 -0.029 1.00 91.19 181 GLU A C 1
ATOM 1402 O O . GLU A 1 181 ? 0.442 -9.729 -0.011 1.00 91.19 181 GLU A O 1
ATOM 1407 N N . TRP A 1 182 ? 1.081 -7.725 0.733 1.00 95.31 182 TRP A N 1
ATOM 1408 C CA . TRP A 1 182 ? -0.141 -7.527 1.515 1.00 95.31 182 TRP A CA 1
ATOM 1409 C C . TRP A 1 182 ? -1.357 -7.514 0.582 1.00 95.31 182 TRP A C 1
ATOM 1411 O O . TRP A 1 182 ? -1.376 -6.822 -0.430 1.00 95.31 182 TRP A O 1
ATOM 1421 N N . THR A 1 183 ? -2.401 -8.273 0.907 1.00 95.00 183 THR A N 1
ATOM 1422 C CA . THR A 1 183 ? -3.575 -8.347 0.025 1.00 95.00 183 THR A CA 1
ATOM 1423 C C . THR A 1 183 ? -4.249 -6.986 -0.133 1.00 95.00 183 THR A C 1
ATOM 1425 O O . THR A 1 183 ? -4.587 -6.353 0.858 1.00 95.00 183 THR A O 1
ATOM 1428 N N . GLY A 1 184 ? -4.463 -6.553 -1.378 1.00 92.31 184 GLY A N 1
ATOM 1429 C CA . GLY A 1 184 ? -5.001 -5.221 -1.686 1.00 92.31 184 GLY A CA 1
ATOM 1430 C C . GLY A 1 184 ? -3.955 -4.100 -1.666 1.00 92.31 184 GLY A C 1
ATOM 1431 O O . GLY A 1 184 ? -4.322 -2.936 -1.805 1.00 92.31 184 GLY A O 1
ATOM 1432 N N . PHE A 1 185 ? -2.671 -4.434 -1.504 1.00 94.12 185 PHE A N 1
ATOM 1433 C CA . PHE A 1 185 ? -1.563 -3.487 -1.477 1.00 94.12 185 PHE A CA 1
ATOM 1434 C C . PHE A 1 185 ? -0.505 -3.793 -2.559 1.00 94.12 185 PHE A C 1
ATOM 1436 O O . PHE A 1 185 ? -0.389 -4.936 -2.998 1.00 94.12 185 PHE A O 1
ATOM 1443 N N . PRO A 1 186 ? 0.296 -2.791 -2.975 1.00 93.62 186 PRO A N 1
ATOM 1444 C CA . PRO A 1 186 ? 0.180 -1.381 -2.604 1.00 93.62 186 PRO A CA 1
ATOM 1445 C C . PRO A 1 186 ? -1.141 -0.796 -3.101 1.00 93.62 186 PRO A C 1
ATOM 1447 O O . PRO A 1 186 ? -1.728 -1.262 -4.076 1.00 93.62 186 PRO A O 1
ATOM 1450 N N . LEU A 1 187 ? -1.602 0.242 -2.420 1.00 92.38 187 LEU A N 1
ATOM 1451 C CA . LEU A 1 187 ? -2.718 1.034 -2.897 1.00 92.38 187 LEU A CA 1
ATOM 1452 C C . LEU A 1 187 ? -2.383 1.595 -4.287 1.00 92.38 187 LEU A C 1
ATOM 1454 O O . LEU A 1 187 ? -1.255 2.032 -4.533 1.00 92.38 187 LEU A O 1
ATOM 1458 N N . ARG A 1 188 ? -3.357 1.567 -5.202 1.00 88.00 188 ARG A N 1
ATOM 1459 C CA . ARG A 1 188 ? -3.164 1.997 -6.593 1.00 88.00 188 ARG A CA 1
ATOM 1460 C C . ARG A 1 188 ? -2.734 3.456 -6.644 1.00 88.00 188 ARG A C 1
ATOM 1462 O O . ARG A 1 188 ? -3.475 4.317 -6.197 1.00 88.00 188 ARG A O 1
ATOM 1469 N N . ASN A 1 189 ? -1.590 3.755 -7.245 1.00 87.12 189 ASN A N 1
ATOM 1470 C CA . ASN A 1 189 ? -1.109 5.117 -7.383 1.00 87.12 189 ASN A CA 1
ATOM 1471 C C . ASN A 1 189 ? -2.188 6.005 -8.007 1.00 87.12 189 ASN A C 1
ATOM 1473 O O . ASN A 1 189 ? -2.823 5.654 -9.006 1.00 87.12 189 ASN A O 1
ATOM 1477 N N . GLN A 1 190 ? -2.347 7.185 -7.428 1.00 81.69 190 GLN A N 1
ATOM 1478 C CA . GLN A 1 190 ? -3.285 8.196 -7.874 1.00 81.69 190 GLN A CA 1
ATOM 1479 C C . GLN A 1 190 ? -2.486 9.449 -8.259 1.00 81.69 190 GLN A C 1
ATOM 1481 O O . GLN A 1 190 ? -1.655 9.893 -7.463 1.00 81.69 190 GLN A O 1
ATOM 1486 N N . PRO A 1 191 ? -2.681 10.039 -9.457 1.00 74.38 191 PRO A N 1
ATOM 1487 C CA . PRO A 1 191 ? -1.893 11.200 -9.863 1.00 74.38 191 PRO A CA 1
ATOM 1488 C C . PRO A 1 191 ? -2.042 12.352 -8.866 1.00 74.38 191 PRO A C 1
ATOM 1490 O O . PRO A 1 191 ? -3.145 12.588 -8.362 1.00 74.38 191 PRO A O 1
ATOM 1493 N N . GLY A 1 192 ? -0.935 13.050 -8.598 1.00 71.75 192 GLY A N 1
ATOM 1494 C CA . GLY A 1 192 ? -0.888 14.196 -7.684 1.00 71.75 192 GLY A CA 1
ATOM 1495 C C . GLY A 1 192 ? -0.896 13.844 -6.192 1.00 71.75 192 GLY A C 1
ATOM 1496 O O . GLY A 1 192 ? -0.953 14.754 -5.372 1.00 71.75 192 GLY A O 1
ATOM 1497 N N . VAL A 1 193 ? -0.831 12.558 -5.823 1.00 75.81 193 VAL A N 1
ATOM 1498 C CA . VAL A 1 193 ? -0.919 12.112 -4.423 1.00 75.81 193 VAL A CA 1
ATOM 1499 C C . VAL A 1 193 ? 0.431 11.623 -3.921 1.00 75.81 193 VAL A C 1
ATOM 1501 O O . VAL A 1 193 ? 0.912 10.562 -4.312 1.00 75.81 193 VAL A O 1
ATOM 1504 N N . GLY A 1 194 ? 1.028 12.388 -3.009 1.00 76.06 194 GLY A N 1
ATOM 1505 C CA . GLY A 1 194 ? 2.265 12.003 -2.323 1.00 76.06 194 GLY A CA 1
ATOM 1506 C C . GLY A 1 194 ? 2.059 11.036 -1.151 1.00 76.06 194 GLY A C 1
ATOM 1507 O O . GLY A 1 194 ? 3.027 10.436 -0.685 1.00 76.06 194 GLY A O 1
ATOM 1508 N N . ALA A 1 195 ? 0.813 10.855 -0.692 1.00 84.00 195 ALA A N 1
ATOM 1509 C CA . ALA A 1 195 ? 0.478 10.023 0.464 1.00 84.00 195 ALA A CA 1
ATOM 1510 C C . ALA A 1 195 ? 0.964 8.575 0.307 1.00 84.00 195 ALA A C 1
ATOM 1512 O O . ALA A 1 195 ? 1.175 8.089 -0.808 1.00 84.00 195 ALA A O 1
ATOM 1513 N N . ARG A 1 196 ? 1.160 7.903 1.444 1.00 91.81 196 ARG A N 1
ATOM 1514 C CA . ARG A 1 196 ? 1.663 6.529 1.500 1.00 91.81 196 ARG A CA 1
ATOM 1515 C C . ARG A 1 196 ? 0.742 5.569 0.754 1.00 91.81 196 ARG A C 1
ATOM 1517 O O . ARG A 1 196 ? -0.478 5.678 0.847 1.00 91.81 196 ARG A O 1
ATOM 1524 N N . LEU A 1 197 ? 1.339 4.601 0.065 1.00 92.88 197 LEU A N 1
ATOM 1525 C CA . LEU A 1 197 ? 0.611 3.551 -0.656 1.00 92.88 197 LEU A CA 1
ATOM 1526 C C . LEU A 1 197 ? 0.661 2.203 0.068 1.00 92.88 197 LEU A C 1
ATOM 1528 O O . LEU A 1 197 ? 0.040 1.243 -0.378 1.00 92.88 197 LEU A O 1
ATOM 1532 N N . HIS A 1 198 ? 1.407 2.100 1.167 1.00 95.12 198 HIS A N 1
ATOM 1533 C CA . HIS A 1 198 ? 1.563 0.856 1.909 1.00 95.12 198 HIS A CA 1
ATOM 1534 C C . HIS A 1 198 ? 1.574 1.106 3.420 1.00 95.12 198 HIS A C 1
ATOM 1536 O O . HIS A 1 198 ? 2.146 2.087 3.885 1.00 95.12 198 HIS A O 1
ATOM 1542 N N . ALA A 1 199 ? 0.979 0.207 4.209 1.00 95.12 199 ALA A N 1
ATOM 1543 C CA . ALA A 1 199 ? 0.934 0.357 5.669 1.00 95.12 199 ALA A CA 1
ATOM 1544 C C . ALA A 1 199 ? 2.327 0.260 6.320 1.00 95.12 199 ALA A C 1
ATOM 1546 O O . ALA A 1 199 ? 2.603 0.904 7.327 1.00 95.12 199 ALA A O 1
ATOM 1547 N N . GLU A 1 200 ? 3.231 -0.530 5.740 1.00 94.62 200 GLU A N 1
ATOM 1548 C CA . GLU A 1 200 ? 4.632 -0.614 6.187 1.00 94.62 200 GLU A CA 1
ATOM 1549 C C . GLU A 1 200 ? 5.482 0.601 5.769 1.00 94.62 200 GLU A C 1
ATOM 1551 O O . GLU A 1 200 ? 6.610 0.708 6.238 1.00 94.62 200 GLU A O 1
ATOM 1556 N N . GLU A 1 201 ? 4.975 1.501 4.914 1.00 94.94 201 GLU A N 1
ATOM 1557 C CA . GLU A 1 201 ? 5.712 2.691 4.477 1.00 94.94 201 GLU A CA 1
ATOM 1558 C C . GLU A 1 201 ? 5.876 3.680 5.653 1.00 94.94 201 GLU A C 1
ATOM 1560 O O . GLU A 1 201 ? 4.878 4.122 6.245 1.00 94.94 201 GLU A O 1
ATOM 1565 N N . PRO A 1 202 ? 7.118 4.045 6.019 1.00 92.62 202 PRO A N 1
ATOM 1566 C CA . PRO A 1 202 ? 7.377 5.082 7.012 1.00 92.62 202 PRO A CA 1
ATOM 1567 C C . PRO A 1 202 ? 6.831 6.451 6.593 1.00 92.62 202 PRO A C 1
ATOM 1569 O O . PRO A 1 202 ? 6.732 6.769 5.411 1.00 92.62 202 PRO A O 1
ATOM 1572 N N . THR A 1 203 ? 6.491 7.287 7.575 1.00 87.50 203 THR A N 1
ATOM 1573 C CA . THR A 1 203 ? 6.091 8.685 7.334 1.00 87.50 203 THR A CA 1
ATOM 1574 C C . THR A 1 203 ? 7.286 9.620 7.172 1.00 87.50 203 THR A C 1
ATOM 1576 O O . THR A 1 203 ? 7.165 10.651 6.517 1.00 87.50 203 THR A O 1
ATOM 1579 N N . ASP A 1 204 ? 8.422 9.284 7.789 1.00 89.81 204 ASP A N 1
ATOM 1580 C CA . ASP A 1 204 ? 9.680 10.001 7.589 1.00 89.81 204 ASP A CA 1
ATOM 1581 C C . ASP A 1 204 ? 10.262 9.666 6.215 1.00 89.81 204 ASP A C 1
ATOM 1583 O O . ASP A 1 204 ? 10.348 8.497 5.840 1.00 89.81 204 ASP A O 1
ATOM 1587 N N . PHE A 1 205 ? 10.678 10.693 5.481 1.00 85.50 205 PHE A N 1
ATOM 1588 C CA . PHE A 1 205 ? 11.131 10.548 4.104 1.00 85.50 205 PHE A CA 1
ATOM 1589 C C . PHE A 1 205 ? 12.377 9.663 3.973 1.00 85.50 205 PHE A C 1
ATOM 1591 O O . PHE A 1 205 ? 12.416 8.780 3.116 1.00 85.50 205 PHE A O 1
ATOM 1598 N N . ALA A 1 206 ? 13.390 9.874 4.818 1.00 89.12 206 ALA A N 1
ATOM 1599 C CA . ALA A 1 206 ? 14.641 9.124 4.733 1.00 89.12 206 ALA A CA 1
ATOM 1600 C C . ALA A 1 206 ? 14.406 7.644 5.061 1.00 89.12 206 ALA A C 1
ATOM 1602 O O . ALA A 1 206 ? 14.872 6.759 4.340 1.00 89.12 206 ALA A O 1
ATOM 1603 N N . ALA A 1 207 ? 13.601 7.376 6.093 1.00 92.75 207 ALA A N 1
ATOM 1604 C CA . ALA A 1 207 ? 13.170 6.024 6.422 1.00 92.75 207 ALA A CA 1
ATOM 1605 C C . ALA A 1 207 ? 12.327 5.396 5.299 1.00 92.75 207 ALA A C 1
ATOM 1607 O O . ALA A 1 207 ? 12.447 4.199 5.042 1.00 92.75 207 ALA A O 1
ATOM 1608 N N . ALA A 1 208 ? 11.488 6.177 4.614 1.00 92.75 208 ALA A N 1
ATOM 1609 C CA . ALA A 1 208 ? 10.665 5.698 3.508 1.00 92.75 208 ALA A CA 1
ATOM 1610 C C . ALA A 1 208 ? 11.503 5.315 2.280 1.00 92.75 208 ALA A C 1
ATOM 1612 O O . ALA A 1 208 ? 11.258 4.281 1.657 1.00 92.75 208 ALA A O 1
ATOM 1613 N N . GLU A 1 209 ? 12.546 6.085 1.971 1.00 91.06 209 GLU A N 1
ATOM 1614 C CA . GLU A 1 209 ? 13.494 5.747 0.910 1.00 91.06 209 GLU A CA 1
ATOM 1615 C C . GLU A 1 209 ? 14.309 4.487 1.246 1.00 91.06 209 GLU A C 1
ATOM 1617 O O . GLU A 1 209 ? 14.462 3.602 0.397 1.00 91.06 209 GLU A O 1
ATOM 1622 N N . GLU A 1 210 ? 14.791 4.360 2.485 1.00 93.19 210 GLU A N 1
ATOM 1623 C CA . GLU A 1 210 ? 15.483 3.155 2.954 1.00 93.19 210 GLU A CA 1
ATOM 1624 C C . GLU A 1 210 ? 14.565 1.927 2.901 1.00 93.19 210 GLU A C 1
ATOM 1626 O O . GLU A 1 210 ? 14.941 0.891 2.343 1.00 93.19 210 GLU A O 1
ATOM 1631 N N . TRP A 1 211 ? 13.335 2.065 3.402 1.00 94.50 211 TRP A N 1
ATOM 1632 C CA . TRP A 1 211 ? 12.305 1.034 3.337 1.00 94.50 211 TRP A CA 1
ATOM 1633 C C . TRP A 1 211 ? 12.082 0.577 1.895 1.00 94.50 211 TRP A C 1
ATOM 1635 O O . TRP A 1 211 ? 12.188 -0.616 1.609 1.00 94.50 211 TRP A O 1
ATOM 1645 N N . LEU A 1 212 ? 11.872 1.513 0.969 1.00 94.56 212 LEU A N 1
ATOM 1646 C CA . LEU A 1 212 ? 11.631 1.216 -0.440 1.00 94.56 212 LEU A CA 1
ATOM 1647 C C . LEU A 1 212 ? 12.815 0.471 -1.090 1.00 94.56 212 LEU A C 1
ATOM 1649 O O . LEU A 1 212 ? 12.611 -0.466 -1.865 1.00 94.56 212 LEU A O 1
ATOM 1653 N N . ASN A 1 213 ? 14.050 0.854 -0.755 1.00 93.00 213 ASN A N 1
ATOM 1654 C CA . ASN A 1 213 ? 15.279 0.241 -1.276 1.00 93.00 213 ASN A CA 1
ATOM 1655 C C . ASN A 1 213 ? 15.576 -1.147 -0.688 1.00 93.00 213 ASN A C 1
ATOM 1657 O O . ASN A 1 213 ? 16.257 -1.945 -1.332 1.00 93.00 213 ASN A O 1
ATOM 1661 N N . SER A 1 214 ? 15.097 -1.420 0.528 1.00 92.19 214 SER A N 1
ATOM 1662 C CA . SER A 1 214 ? 15.326 -2.684 1.244 1.00 92.19 214 SER A CA 1
ATOM 1663 C C . SER A 1 214 ? 14.445 -3.840 0.762 1.00 92.19 214 SER A C 1
ATOM 1665 O O . SER A 1 214 ? 14.733 -5.004 1.041 1.00 92.19 214 SER A O 1
ATOM 1667 N N . ARG A 1 215 ? 13.359 -3.529 0.049 1.00 90.81 215 ARG A N 1
ATOM 1668 C CA . ARG A 1 215 ? 12.377 -4.508 -0.420 1.00 90.81 215 ARG A CA 1
ATOM 1669 C C . ARG A 1 215 ? 12.671 -4.968 -1.832 1.00 90.81 215 ARG A C 1
ATOM 1671 O O . ARG A 1 215 ? 13.206 -4.205 -2.631 1.00 90.81 215 ARG A O 1
ATOM 1678 N N . ARG A 1 216 ? 12.207 -6.173 -2.164 1.00 91.12 216 ARG A N 1
ATOM 1679 C CA . ARG A 1 216 ? 12.082 -6.603 -3.560 1.00 91.12 216 ARG A CA 1
ATOM 1680 C C . ARG A 1 216 ? 11.109 -5.675 -4.302 1.00 91.12 216 ARG A C 1
ATOM 1682 O O . ARG A 1 216 ? 10.124 -5.248 -3.698 1.00 91.12 216 ARG A O 1
ATOM 1689 N N . PRO A 1 217 ? 11.358 -5.361 -5.582 1.00 93.00 217 PRO A N 1
ATOM 1690 C CA . PRO A 1 217 ? 10.357 -4.706 -6.407 1.00 93.00 217 PRO A CA 1
ATOM 1691 C C . PRO A 1 217 ? 9.136 -5.617 -6.572 1.00 93.00 217 PRO A C 1
ATOM 1693 O O . PRO A 1 217 ? 9.278 -6.833 -6.695 1.00 93.00 217 PRO A O 1
ATOM 1696 N N . ASN A 1 218 ? 7.946 -5.024 -6.643 1.00 91.69 218 ASN A N 1
ATOM 1697 C CA . ASN A 1 218 ? 6.734 -5.780 -6.947 1.00 91.69 218 ASN A CA 1
ATOM 1698 C C . ASN A 1 218 ? 6.666 -6.109 -8.440 1.00 91.69 218 ASN A C 1
ATOM 1700 O O . ASN A 1 218 ? 7.298 -5.447 -9.274 1.00 91.69 218 ASN A O 1
ATOM 1704 N N . GLY A 1 219 ? 5.833 -7.096 -8.764 1.00 89.19 219 GLY A N 1
ATOM 1705 C CA . GLY A 1 219 ? 5.745 -7.702 -10.087 1.00 89.19 219 GLY A CA 1
ATOM 1706 C C . GLY A 1 219 ? 6.386 -9.086 -10.115 1.00 89.19 219 GLY A C 1
ATOM 1707 O O . GLY A 1 219 ? 7.122 -9.468 -9.209 1.00 89.19 219 GLY A O 1
ATOM 1708 N N . THR A 1 220 ? 6.084 -9.854 -11.155 1.00 91.38 220 THR A N 1
ATOM 1709 C CA . THR A 1 220 ? 6.640 -11.194 -11.361 1.00 91.38 220 THR A CA 1
ATOM 1710 C C . THR A 1 220 ? 8.021 -11.140 -12.004 1.00 91.38 220 THR A C 1
ATOM 1712 O O . THR A 1 220 ? 8.866 -11.985 -11.721 1.00 91.38 220 THR A O 1
ATOM 1715 N N . THR A 1 221 ? 8.273 -10.180 -12.898 1.00 94.25 221 THR A N 1
ATOM 1716 C CA . THR A 1 221 ? 9.535 -10.089 -13.654 1.00 94.25 221 THR A CA 1
ATOM 1717 C C . THR A 1 221 ? 9.793 -8.654 -14.120 1.00 94.25 221 THR A C 1
ATOM 1719 O O . THR A 1 221 ? 8.861 -7.939 -14.489 1.00 94.25 221 THR A O 1
ATOM 1722 N N . ARG A 1 222 ? 11.057 -8.221 -14.106 1.00 95.69 222 ARG A N 1
ATOM 1723 C CA . ARG A 1 222 ? 11.514 -6.936 -14.659 1.00 95.69 222 ARG A CA 1
ATOM 1724 C C . ARG A 1 222 ? 12.234 -7.203 -15.984 1.00 95.69 222 ARG A C 1
ATOM 1726 O O . ARG A 1 222 ? 13.264 -7.866 -16.002 1.00 95.69 222 ARG A O 1
ATOM 1733 N N . LEU A 1 223 ? 11.691 -6.703 -17.088 1.00 95.81 223 LEU A N 1
ATOM 1734 C CA . LEU A 1 223 ? 12.292 -6.809 -18.419 1.00 95.81 223 LEU A CA 1
ATOM 1735 C C . LEU A 1 223 ? 13.134 -5.562 -18.692 1.00 95.81 223 LEU A C 1
ATOM 1737 O O . LEU A 1 223 ? 12.574 -4.488 -18.910 1.00 95.81 223 LEU A O 1
ATOM 1741 N N . ALA A 1 224 ? 14.457 -5.696 -18.667 1.00 94.62 224 ALA A N 1
ATOM 1742 C CA . ALA A 1 224 ? 15.386 -4.621 -18.987 1.00 94.62 224 ALA A CA 1
ATOM 1743 C C . ALA A 1 224 ? 15.378 -4.341 -20.497 1.00 94.62 224 ALA A C 1
ATOM 1745 O O . ALA A 1 224 ? 15.566 -5.242 -21.313 1.00 94.62 224 ALA A O 1
ATOM 1746 N N . CYS A 1 225 ? 15.155 -3.078 -20.850 1.00 92.75 225 CYS A N 1
ATOM 1747 C CA . CYS A 1 225 ? 15.122 -2.588 -22.229 1.00 92.75 225 CYS A CA 1
ATOM 1748 C C . CYS A 1 225 ? 16.340 -1.727 -22.569 1.00 92.75 225 CYS A C 1
ATOM 1750 O O . CYS A 1 225 ? 16.561 -1.434 -23.742 1.00 92.75 225 CYS A O 1
ATOM 1752 N N . GLY A 1 226 ? 17.104 -1.306 -21.562 1.00 90.94 226 GLY A N 1
ATOM 1753 C CA . GLY A 1 226 ? 18.295 -0.504 -21.767 1.00 90.94 226 GLY A CA 1
ATOM 1754 C C . GLY A 1 226 ? 18.985 -0.068 -20.489 1.00 90.94 226 GLY A C 1
ATOM 1755 O O . GLY A 1 226 ? 18.520 -0.326 -19.372 1.00 90.94 226 GLY A O 1
ATOM 1756 N N . GLN A 1 227 ? 20.105 0.611 -20.697 1.00 91.06 227 GLN A N 1
ATOM 1757 C CA . GLN A 1 227 ? 20.869 1.320 -19.687 1.00 91.06 227 GLN A CA 1
ATOM 1758 C C . GLN A 1 227 ? 21.217 2.710 -20.218 1.00 91.06 227 GLN A C 1
ATOM 1760 O O . GLN A 1 227 ? 21.597 2.848 -21.378 1.00 91.06 227 GLN A O 1
ATOM 1765 N N . LEU A 1 228 ? 21.081 3.729 -19.375 1.00 88.81 228 LEU A N 1
ATOM 1766 C CA . LEU A 1 228 ? 21.554 5.084 -19.659 1.00 88.81 228 LEU A CA 1
ATOM 1767 C C . LEU A 1 228 ? 22.337 5.632 -18.469 1.00 88.81 228 LEU A C 1
ATOM 1769 O O . LEU A 1 228 ? 22.052 5.280 -17.321 1.00 88.81 228 LEU A O 1
ATOM 1773 N N . THR A 1 229 ? 23.279 6.527 -18.726 1.00 87.56 229 THR A N 1
ATOM 1774 C CA . THR A 1 229 ? 24.062 7.195 -17.694 1.00 87.56 229 THR A CA 1
ATOM 1775 C C . THR A 1 229 ? 23.496 8.588 -17.457 1.00 87.56 229 THR A C 1
ATOM 1777 O O . THR A 1 229 ? 23.618 9.481 -18.291 1.00 87.56 229 THR A O 1
ATOM 1780 N N . LEU A 1 230 ? 22.896 8.795 -16.283 1.00 84.12 230 LEU A N 1
ATOM 1781 C CA . LEU A 1 230 ? 22.353 10.087 -15.861 1.00 84.12 230 LEU A CA 1
ATOM 1782 C C . LEU A 1 230 ? 23.176 10.635 -14.699 1.00 84.12 230 LEU A C 1
ATOM 1784 O O . LEU A 1 230 ? 23.347 9.951 -13.692 1.00 84.12 230 LEU A O 1
ATOM 1788 N N . ASP A 1 231 ? 23.701 11.854 -14.839 1.00 82.38 231 ASP A N 1
ATOM 1789 C CA . ASP A 1 231 ? 24.539 12.513 -13.825 1.00 82.38 231 ASP A CA 1
ATOM 1790 C C . ASP A 1 231 ? 25.709 11.632 -13.328 1.00 82.38 231 ASP A C 1
ATOM 1792 O O . ASP A 1 231 ? 26.082 11.641 -12.155 1.00 82.38 231 ASP A O 1
ATOM 1796 N N . GLY A 1 232 ? 26.291 10.837 -14.237 1.00 81.25 232 GLY A N 1
ATOM 1797 C CA . GLY A 1 232 ? 27.398 9.920 -13.946 1.00 81.25 232 GLY A CA 1
ATOM 1798 C C . GLY A 1 232 ? 26.996 8.611 -13.254 1.00 81.25 232 GLY A C 1
ATOM 1799 O O . GLY A 1 232 ? 27.877 7.835 -12.884 1.00 81.25 232 GLY A O 1
ATOM 1800 N N . ALA A 1 233 ? 25.698 8.345 -13.081 1.00 84.94 233 ALA A N 1
ATOM 1801 C CA . ALA A 1 233 ? 25.183 7.105 -12.510 1.00 84.94 233 ALA A CA 1
ATOM 1802 C C . ALA A 1 233 ? 24.502 6.231 -13.585 1.00 84.94 233 ALA A C 1
ATOM 1804 O O . ALA A 1 233 ? 23.582 6.709 -14.254 1.00 84.94 233 ALA A O 1
ATOM 1805 N N . PRO A 1 234 ? 24.883 4.945 -13.724 1.00 88.88 234 PRO A N 1
ATOM 1806 C CA . PRO A 1 234 ? 24.212 4.030 -14.640 1.00 88.88 234 PRO A CA 1
ATOM 1807 C C . PRO A 1 234 ? 22.831 3.640 -14.097 1.00 88.88 234 PRO A C 1
ATOM 1809 O O . PRO A 1 234 ? 22.690 3.139 -12.970 1.00 88.88 234 PRO A O 1
ATOM 1812 N N . LEU A 1 235 ? 21.810 3.866 -14.919 1.00 90.81 235 LEU A N 1
ATOM 1813 C CA . LEU A 1 235 ? 20.415 3.539 -14.667 1.00 90.81 235 LEU A CA 1
ATOM 1814 C C . LEU A 1 235 ? 19.953 2.479 -15.660 1.00 90.81 235 LEU A C 1
ATOM 1816 O O . LEU A 1 235 ? 20.009 2.687 -16.868 1.00 90.81 235 LEU A O 1
ATOM 1820 N N . VAL A 1 236 ? 19.442 1.370 -15.143 1.00 93.00 236 VAL A N 1
ATOM 1821 C CA . VAL A 1 236 ? 18.766 0.344 -15.935 1.00 93.00 236 VAL A CA 1
ATOM 1822 C C . VAL A 1 236 ? 17.282 0.658 -15.972 1.00 93.00 236 VAL A C 1
ATOM 1824 O O . VAL A 1 236 ? 16.669 0.951 -14.940 1.00 93.00 236 VAL A O 1
ATOM 1827 N N . TYR A 1 237 ? 16.700 0.575 -17.161 1.00 93.31 237 TYR A N 1
ATOM 1828 C CA . TYR A 1 237 ? 15.293 0.858 -17.380 1.00 93.31 237 TYR A CA 1
ATOM 1829 C C . TYR A 1 237 ? 14.604 -0.247 -18.170 1.00 93.31 237 TYR A C 1
ATOM 1831 O O . TYR A 1 237 ? 15.229 -1.063 -18.854 1.00 93.31 237 TYR A O 1
ATOM 1839 N N . GLY A 1 238 ? 13.282 -0.276 -18.072 1.00 94.81 238 GLY A N 1
ATOM 1840 C CA . GLY A 1 238 ? 12.470 -1.255 -18.771 1.00 94.81 238 GLY A CA 1
ATOM 1841 C C . GLY A 1 238 ? 11.068 -1.346 -18.202 1.00 94.81 238 GLY A C 1
ATOM 1842 O O . GLY A 1 238 ? 10.518 -0.348 -17.739 1.00 94.81 238 GLY A O 1
ATOM 1843 N N . PHE A 1 239 ? 10.490 -2.542 -18.216 1.00 95.19 239 PHE A N 1
ATOM 1844 C CA . PHE A 1 239 ? 9.093 -2.779 -17.858 1.00 95.19 239 PHE A CA 1
ATOM 1845 C C . PHE A 1 239 ? 8.935 -3.765 -16.709 1.00 95.19 239 PHE A C 1
ATOM 1847 O O . PHE A 1 239 ? 9.685 -4.731 -16.575 1.00 95.19 239 PHE A O 1
ATOM 1854 N N . THR A 1 240 ? 7.931 -3.519 -15.872 1.00 94.44 240 THR A N 1
ATOM 1855 C CA . THR A 1 240 ? 7.554 -4.417 -14.775 1.00 94.44 240 THR A CA 1
ATOM 1856 C C . THR A 1 240 ? 6.358 -5.246 -15.187 1.00 94.44 240 THR A C 1
ATOM 1858 O O . THR A 1 240 ? 5.300 -4.675 -15.452 1.00 94.44 240 THR A O 1
ATOM 1861 N N . PHE A 1 241 ? 6.502 -6.565 -15.214 1.00 93.81 241 PHE A N 1
ATOM 1862 C CA . PHE A 1 241 ? 5.440 -7.488 -15.592 1.00 93.81 241 PHE A CA 1
ATOM 1863 C C . PHE A 1 241 ? 4.726 -8.082 -14.378 1.00 93.81 241 PHE A C 1
ATOM 1865 O O . PHE A 1 241 ? 5.336 -8.325 -13.337 1.00 93.81 241 PHE A O 1
ATOM 1872 N N . VAL A 1 242 ? 3.427 -8.332 -14.539 1.00 89.81 242 VAL A N 1
ATOM 1873 C CA . VAL A 1 242 ? 2.598 -9.209 -13.704 1.00 89.81 242 VAL A CA 1
ATOM 1874 C C . VAL A 1 242 ? 1.935 -10.202 -14.648 1.00 89.81 242 VAL A C 1
ATOM 1876 O O . VAL A 1 242 ? 1.042 -9.843 -15.418 1.00 89.81 242 VAL A O 1
ATOM 1879 N N . GLY A 1 243 ? 2.419 -11.443 -14.634 1.00 88.19 243 GLY A N 1
ATOM 1880 C CA . GLY A 1 243 ? 2.107 -12.382 -15.709 1.00 88.19 243 GLY A CA 1
ATOM 1881 C C . GLY A 1 243 ? 2.623 -11.835 -17.042 1.00 88.19 243 GLY A C 1
ATOM 1882 O O . GLY A 1 243 ? 3.790 -11.466 -17.141 1.00 88.19 243 GLY A O 1
ATOM 1883 N N . GLN A 1 244 ? 1.751 -11.738 -18.045 1.00 91.88 244 GLN A N 1
ATOM 1884 C CA . GLN A 1 244 ? 2.112 -11.269 -19.390 1.00 91.88 244 GLN A CA 1
ATOM 1885 C C . GLN A 1 244 ? 1.900 -9.762 -19.609 1.00 91.88 244 GLN A C 1
ATOM 1887 O O . GLN A 1 244 ? 2.266 -9.250 -20.664 1.00 91.88 244 GLN A O 1
ATOM 1892 N N . TYR A 1 245 ? 1.342 -9.033 -18.637 1.00 92.56 245 TYR A N 1
ATOM 1893 C CA . TYR A 1 245 ? 1.092 -7.595 -18.766 1.00 92.56 245 TYR A CA 1
ATOM 1894 C C . TYR A 1 245 ? 2.117 -6.763 -18.011 1.00 92.56 245 TYR A C 1
ATOM 1896 O O . TYR A 1 245 ? 2.441 -7.062 -16.862 1.00 92.56 245 TYR A O 1
ATOM 1904 N N . SER A 1 246 ? 2.543 -5.656 -18.614 1.00 93.50 246 SER A N 1
ATOM 1905 C CA . SER A 1 246 ? 3.231 -4.572 -17.928 1.00 93.50 246 SER A CA 1
ATOM 1906 C C . SER A 1 246 ? 2.375 -3.315 -17.889 1.00 93.50 246 SER A C 1
ATOM 1908 O O . SER A 1 246 ? 1.889 -2.866 -18.921 1.00 93.50 246 SER A O 1
ATOM 1910 N N . PHE A 1 247 ? 2.233 -2.736 -16.696 1.00 89.06 247 PHE A N 1
ATOM 1911 C CA . PHE A 1 247 ? 1.481 -1.497 -16.445 1.00 89.06 247 PHE A CA 1
ATOM 1912 C C . PHE A 1 247 ? 2.379 -0.313 -16.085 1.00 89.06 247 PHE A C 1
ATOM 1914 O O . PHE A 1 247 ? 1.895 0.800 -15.882 1.00 89.06 247 PHE A O 1
ATOM 1921 N N . SER A 1 248 ? 3.678 -0.559 -15.916 1.00 88.94 248 SER A N 1
ATOM 1922 C CA . SER A 1 248 ? 4.604 0.432 -15.391 1.00 88.94 248 SER A CA 1
ATOM 1923 C C . SER A 1 248 ? 6.003 0.222 -15.944 1.00 88.94 248 SER A C 1
ATOM 1925 O O . SER A 1 248 ? 6.539 -0.892 -15.843 1.00 88.94 248 SER A O 1
ATOM 1927 N N . PRO A 1 249 ? 6.656 1.297 -16.418 1.00 92.44 249 PRO A N 1
ATOM 1928 C CA . PRO A 1 249 ? 8.091 1.262 -16.592 1.00 92.44 249 PRO A CA 1
ATOM 1929 C C . PRO A 1 249 ? 8.786 1.159 -15.229 1.00 92.44 249 PRO A C 1
ATOM 1931 O O . PRO A 1 249 ? 8.182 1.390 -14.173 1.00 92.44 249 PRO A O 1
ATOM 1934 N N . PHE A 1 250 ? 10.073 0.844 -15.256 1.00 93.38 250 PHE A N 1
ATOM 1935 C CA . PHE A 1 250 ? 10.971 0.980 -14.121 1.00 93.38 250 PHE A CA 1
ATOM 1936 C C . PHE A 1 250 ? 12.251 1.690 -14.526 1.00 93.38 250 PHE A C 1
ATOM 1938 O O . PHE A 1 250 ? 12.671 1.598 -15.678 1.00 93.38 250 PHE A O 1
ATOM 1945 N N . VAL A 1 251 ? 12.860 2.364 -13.554 1.00 92.94 251 VAL A N 1
ATOM 1946 C CA . VAL A 1 251 ? 14.187 2.964 -13.654 1.00 92.94 251 VAL A CA 1
ATOM 1947 C C . VAL A 1 251 ? 14.889 2.738 -12.321 1.00 92.94 251 VAL A C 1
ATOM 1949 O O . VAL A 1 251 ? 14.442 3.219 -11.282 1.00 92.94 251 VAL A O 1
ATOM 1952 N N . GLU A 1 252 ? 15.984 1.987 -12.321 1.00 93.00 252 GLU A N 1
ATOM 1953 C CA . GLU A 1 252 ? 16.745 1.685 -11.109 1.00 93.00 252 GLU A CA 1
ATOM 1954 C C . GLU A 1 252 ? 18.242 1.822 -11.357 1.00 93.00 252 GLU A C 1
ATOM 1956 O O . GLU A 1 252 ? 18.725 1.593 -12.460 1.00 93.00 252 GLU A O 1
ATOM 1961 N N . SER A 1 253 ? 19.001 2.194 -10.325 1.00 91.00 253 SER A N 1
ATOM 1962 C CA . SER A 1 253 ? 20.458 2.183 -10.446 1.00 91.00 253 SER A CA 1
ATOM 1963 C C . SER A 1 253 ? 20.964 0.752 -10.596 1.00 91.00 253 SER A C 1
ATOM 1965 O O . SER A 1 253 ? 20.378 -0.177 -10.032 1.00 91.00 253 SER A O 1
ATOM 1967 N N . ALA A 1 254 ? 22.099 0.573 -11.273 1.00 90.12 254 ALA A N 1
ATOM 1968 C CA . ALA A 1 254 ? 22.711 -0.750 -11.399 1.00 90.12 254 ALA A CA 1
ATOM 1969 C C . ALA A 1 254 ? 22.952 -1.418 -10.028 1.00 90.12 254 ALA A C 1
ATOM 1971 O O . ALA A 1 254 ? 22.696 -2.607 -9.845 1.00 90.12 254 ALA A O 1
ATOM 1972 N N . ALA A 1 255 ? 23.335 -0.626 -9.019 1.00 90.25 255 ALA A N 1
ATOM 1973 C CA . ALA A 1 255 ? 23.482 -1.096 -7.643 1.00 90.25 255 ALA A CA 1
ATOM 1974 C C . ALA A 1 255 ? 22.156 -1.574 -7.022 1.00 90.25 255 ALA A C 1
ATOM 1976 O O . ALA A 1 255 ? 22.146 -2.553 -6.276 1.00 90.25 255 ALA A O 1
ATOM 1977 N N . GLN A 1 256 ? 21.031 -0.905 -7.303 1.00 93.12 256 GLN A N 1
ATOM 1978 C CA . GLN A 1 256 ? 19.729 -1.362 -6.818 1.00 93.12 256 GLN A CA 1
ATOM 1979 C C . GLN A 1 256 ? 19.301 -2.653 -7.513 1.00 93.12 256 GLN A C 1
ATOM 1981 O O . GLN A 1 256 ? 18.859 -3.567 -6.828 1.00 93.12 256 GLN A O 1
ATOM 1986 N N . VAL A 1 257 ? 19.476 -2.764 -8.830 1.00 93.75 257 VAL A N 1
ATOM 1987 C CA . VAL A 1 257 ? 19.154 -4.002 -9.552 1.00 93.75 257 VAL A CA 1
ATOM 1988 C C . VAL A 1 257 ? 20.001 -5.168 -9.042 1.00 93.75 257 VAL A C 1
ATOM 1990 O O . VAL A 1 257 ? 19.455 -6.233 -8.780 1.00 93.75 257 VAL A O 1
ATOM 1993 N N . ALA A 1 258 ? 21.299 -4.965 -8.792 1.00 91.69 258 ALA A N 1
ATOM 1994 C CA . ALA A 1 258 ? 22.151 -5.993 -8.194 1.00 91.69 258 ALA A CA 1
ATOM 1995 C C . ALA A 1 258 ? 21.634 -6.448 -6.815 1.00 91.69 258 ALA A C 1
ATOM 1997 O O . ALA A 1 258 ? 21.597 -7.645 -6.532 1.00 91.69 258 ALA A O 1
ATOM 1998 N N . ARG A 1 259 ? 21.173 -5.513 -5.967 1.00 92.62 259 ARG A N 1
ATOM 1999 C CA . ARG A 1 259 ? 20.512 -5.854 -4.692 1.00 92.62 259 ARG A CA 1
ATOM 2000 C C . ARG A 1 259 ? 19.220 -6.632 -4.908 1.00 92.62 259 ARG A C 1
ATOM 2002 O O . ARG A 1 259 ? 18.968 -7.593 -4.186 1.00 92.62 259 ARG A O 1
ATOM 2009 N N . ASP A 1 260 ? 18.419 -6.236 -5.889 1.00 94.38 260 ASP A N 1
ATOM 2010 C CA . ASP A 1 260 ? 17.150 -6.886 -6.196 1.00 94.38 260 ASP A CA 1
ATOM 2011 C C . ASP A 1 260 ? 17.385 -8.331 -6.665 1.00 94.38 260 ASP A C 1
ATOM 2013 O O . ASP A 1 260 ? 16.784 -9.249 -6.107 1.00 94.38 260 ASP A O 1
ATOM 2017 N N . VAL A 1 261 ? 18.314 -8.549 -7.601 1.00 93.00 261 VAL A N 1
ATOM 2018 C CA . VAL A 1 261 ? 18.722 -9.880 -8.086 1.00 93.00 261 VAL A CA 1
ATOM 2019 C C . VAL A 1 261 ? 19.276 -10.732 -6.947 1.00 93.00 261 VAL A C 1
ATOM 2021 O O . VAL A 1 261 ? 18.813 -11.852 -6.745 1.00 93.00 261 VAL A O 1
ATOM 2024 N N . ALA A 1 262 ? 20.182 -10.189 -6.126 1.00 91.06 262 ALA A N 1
ATOM 2025 C CA . ALA A 1 262 ? 20.717 -10.890 -4.956 1.00 91.06 262 ALA A CA 1
ATOM 2026 C C . ALA A 1 262 ? 19.627 -11.239 -3.933 1.00 91.06 262 ALA A C 1
ATOM 2028 O O . ALA A 1 262 ? 19.699 -12.259 -3.246 1.00 91.06 262 ALA A O 1
ATOM 2029 N N . SER A 1 263 ? 18.591 -10.404 -3.839 1.00 90.38 263 SER A N 1
ATOM 2030 C CA . SER A 1 263 ? 17.434 -10.692 -3.011 1.00 90.38 263 SER A CA 1
ATOM 2031 C C . SER A 1 263 ? 16.497 -11.712 -3.649 1.00 90.38 263 SER A C 1
ATOM 2033 O O . SER A 1 263 ? 15.627 -12.167 -2.930 1.00 90.38 263 SER A O 1
ATOM 2035 N N . GLY A 1 264 ? 16.660 -12.112 -4.915 1.00 91.19 264 GLY A N 1
ATOM 2036 C CA . GLY A 1 264 ? 15.844 -13.107 -5.623 1.00 91.19 264 GLY A CA 1
ATOM 2037 C C . GLY A 1 264 ? 14.768 -12.525 -6.548 1.00 91.19 264 GLY A C 1
ATOM 2038 O O . GLY A 1 264 ? 13.846 -13.244 -6.926 1.00 91.19 264 GLY A O 1
ATOM 2039 N N . ALA A 1 265 ? 14.828 -11.232 -6.875 1.00 92.38 265 ALA A N 1
ATOM 2040 C CA . ALA A 1 265 ? 13.964 -10.640 -7.892 1.00 92.38 265 ALA A CA 1
ATOM 2041 C C . ALA A 1 265 ? 14.457 -11.014 -9.296 1.00 92.38 265 ALA A C 1
ATOM 2043 O O . ALA A 1 265 ? 15.653 -10.967 -9.578 1.00 92.38 265 ALA A O 1
ATOM 2044 N N . ARG A 1 266 ? 13.525 -11.343 -10.189 1.00 93.94 266 ARG A N 1
ATOM 2045 C CA . ARG A 1 266 ? 13.850 -11.787 -11.543 1.00 93.94 266 ARG A CA 1
ATOM 2046 C C . ARG A 1 266 ? 13.980 -10.607 -12.504 1.00 93.94 266 ARG A C 1
ATOM 2048 O O . ARG A 1 266 ? 12.999 -9.902 -12.751 1.00 93.94 266 ARG A O 1
ATOM 2055 N N . TYR A 1 267 ? 15.173 -10.441 -13.067 1.00 95.31 267 TYR A N 1
ATOM 2056 C CA . TYR A 1 267 ? 15.464 -9.512 -14.158 1.00 95.31 267 TYR A CA 1
ATOM 2057 C C . TYR A 1 267 ? 15.812 -10.299 -15.419 1.00 95.31 267 TYR A C 1
ATOM 2059 O O . TYR A 1 267 ? 16.533 -11.292 -15.349 1.00 95.31 267 TYR A O 1
ATOM 2067 N N . VAL A 1 268 ? 15.293 -9.868 -16.565 1.00 95.00 268 VAL A N 1
ATOM 2068 C CA . VAL A 1 268 ? 15.510 -10.530 -17.858 1.00 95.00 268 VAL A CA 1
ATOM 2069 C C . VAL A 1 268 ? 15.747 -9.511 -18.969 1.00 95.00 268 VAL A C 1
ATOM 2071 O O . VAL A 1 268 ? 15.378 -8.344 -18.833 1.00 95.00 268 VAL A O 1
ATOM 2074 N N . ARG A 1 269 ? 16.329 -9.955 -20.082 1.00 93.50 269 ARG A N 1
ATOM 2075 C CA . ARG A 1 269 ? 16.496 -9.183 -21.326 1.00 93.50 269 ARG A CA 1
ATOM 2076 C C . ARG A 1 269 ? 16.076 -10.029 -22.530 1.00 93.50 269 ARG A C 1
ATOM 2078 O O . ARG A 1 269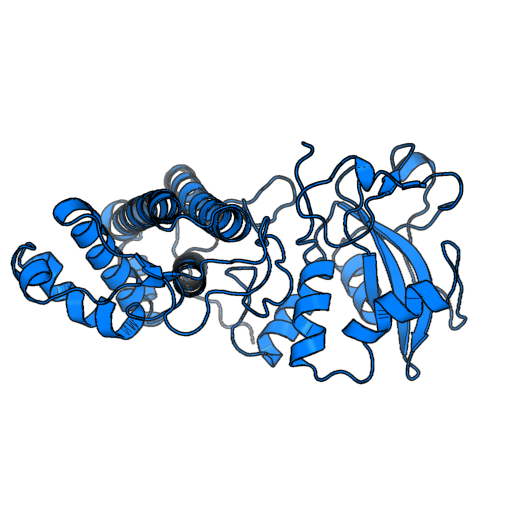 ? 16.190 -11.248 -22.482 1.00 93.50 269 ARG A O 1
ATOM 2085 N N . GLY A 1 270 ? 15.610 -9.410 -23.611 1.00 90.94 270 GLY A N 1
ATOM 2086 C CA . GLY A 1 270 ? 15.193 -10.134 -24.818 1.00 90.94 270 GLY A CA 1
ATOM 2087 C C . GLY A 1 270 ? 14.794 -9.210 -25.967 1.00 90.94 270 GLY A C 1
ATOM 2088 O O . GLY A 1 270 ? 14.909 -7.989 -25.855 1.00 90.94 270 GLY A O 1
ATOM 2089 N N . ASP A 1 271 ? 14.313 -9.790 -27.070 1.00 88.06 271 ASP A N 1
ATOM 2090 C CA . ASP A 1 271 ? 13.830 -9.028 -28.230 1.00 88.06 271 ASP A CA 1
ATOM 2091 C C . ASP A 1 271 ? 12.450 -8.407 -27.966 1.00 88.06 271 ASP A C 1
ATOM 2093 O O . ASP A 1 271 ? 11.396 -8.978 -28.231 1.00 88.06 271 ASP A O 1
ATOM 2097 N N . VAL A 1 272 ? 12.480 -7.199 -27.428 1.00 89.50 272 VAL A N 1
ATOM 2098 C CA . VAL A 1 272 ? 11.323 -6.374 -27.073 1.00 89.50 272 VAL A CA 1
ATOM 2099 C C . VAL A 1 272 ? 10.490 -5.896 -28.267 1.00 89.50 272 VAL A C 1
ATOM 2101 O O . VAL A 1 272 ? 9.268 -5.824 -28.152 1.00 89.50 272 VAL A O 1
ATOM 2104 N N . ASN A 1 273 ? 11.101 -5.600 -29.420 1.00 85.88 273 ASN A N 1
ATOM 2105 C CA . ASN A 1 273 ? 10.393 -4.977 -30.548 1.00 85.88 273 ASN A CA 1
ATOM 2106 C C . ASN A 1 273 ? 9.442 -5.945 -31.257 1.00 85.88 273 ASN A C 1
ATOM 2108 O O . ASN A 1 273 ? 8.411 -5.522 -31.774 1.00 85.88 273 ASN A O 1
ATOM 2112 N N . SER A 1 274 ? 9.779 -7.237 -31.292 1.00 86.69 274 SER A N 1
ATOM 2113 C CA . SER A 1 274 ? 8.932 -8.259 -31.917 1.00 86.69 274 SER A CA 1
ATOM 2114 C C . SER A 1 274 ? 7.969 -8.938 -30.939 1.00 86.69 274 SER A C 1
ATOM 2116 O O . SER A 1 274 ? 7.048 -9.630 -31.376 1.00 86.69 274 SER A O 1
ATOM 2118 N N . ARG A 1 275 ? 8.172 -8.764 -29.623 1.00 93.44 275 ARG A N 1
ATOM 2119 C CA . ARG A 1 275 ? 7.468 -9.535 -28.587 1.00 93.44 275 ARG A CA 1
ATOM 2120 C C . ARG A 1 275 ? 6.507 -8.740 -27.721 1.00 93.44 275 ARG A C 1
ATOM 2122 O O . ARG A 1 275 ? 5.708 -9.384 -27.038 1.00 93.44 275 ARG A O 1
ATOM 2129 N N . LEU A 1 276 ? 6.558 -7.408 -27.747 1.00 93.81 276 LEU A N 1
ATOM 2130 C CA . LEU A 1 276 ? 5.658 -6.547 -26.981 1.00 93.81 276 LEU A CA 1
ATOM 2131 C C . LEU A 1 276 ? 4.601 -5.895 -27.872 1.00 93.81 276 LEU A C 1
ATOM 2133 O O . LEU A 1 276 ? 4.909 -5.322 -28.913 1.00 93.81 276 LEU A O 1
ATOM 2137 N N . GLU A 1 277 ? 3.354 -5.935 -27.418 1.00 93.75 277 GLU A N 1
ATOM 2138 C CA . GLU A 1 277 ? 2.223 -5.276 -28.064 1.00 93.75 277 GLU A CA 1
ATOM 2139 C C . GLU A 1 277 ? 1.631 -4.208 -27.140 1.00 93.75 277 GLU A C 1
ATOM 2141 O O . GLU A 1 277 ? 1.365 -4.475 -25.967 1.00 93.75 277 GLU A O 1
ATOM 2146 N N . ASP A 1 278 ? 1.399 -3.002 -27.662 1.00 91.88 278 ASP A N 1
ATOM 2147 C CA . ASP A 1 278 ? 0.691 -1.950 -26.930 1.00 91.88 278 ASP A CA 1
ATOM 2148 C C . ASP A 1 278 ? -0.806 -2.290 -26.839 1.00 91.88 278 ASP A C 1
ATOM 2150 O O . ASP A 1 278 ? -1.533 -2.311 -27.834 1.00 91.88 278 ASP A O 1
ATOM 2154 N N . ARG A 1 279 ? -1.269 -2.552 -25.615 1.00 91.31 279 ARG A N 1
ATOM 2155 C CA . ARG A 1 279 ? -2.664 -2.853 -25.271 1.00 91.31 279 ARG A CA 1
ATOM 2156 C C . ARG A 1 279 ? -3.297 -1.766 -24.408 1.00 91.31 279 ARG A C 1
ATOM 2158 O O . ARG A 1 279 ? -4.338 -1.998 -23.801 1.00 91.31 279 ARG A O 1
ATOM 2165 N N . THR A 1 280 ? -2.730 -0.561 -24.373 1.00 88.50 280 THR A N 1
ATOM 2166 C CA . THR A 1 280 ? -3.219 0.562 -23.549 1.00 88.50 280 THR A CA 1
ATOM 2167 C C . THR A 1 280 ? -4.709 0.843 -23.760 1.00 88.50 280 THR A C 1
ATOM 2169 O O . THR A 1 280 ? -5.436 1.129 -22.812 1.00 88.50 280 THR A O 1
ATOM 2172 N N . GLN A 1 281 ? -5.197 0.700 -24.996 1.00 86.62 281 GLN A N 1
ATOM 2173 C CA . GLN A 1 281 ? -6.597 0.954 -25.360 1.00 86.62 281 GLN A CA 1
ATOM 2174 C C . GLN A 1 281 ? -7.608 -0.020 -24.724 1.00 86.62 281 GLN A C 1
ATOM 2176 O O . GLN A 1 281 ? -8.805 0.282 -24.716 1.00 86.62 281 GLN A O 1
ATOM 2181 N N . GLU A 1 282 ? -7.149 -1.163 -24.202 1.00 86.38 282 GLU A N 1
ATOM 2182 C CA . GLU A 1 282 ? -7.969 -2.146 -23.476 1.00 86.38 282 GLU A CA 1
ATOM 2183 C C . GLU A 1 282 ? -8.176 -1.778 -21.998 1.00 86.38 282 GLU A C 1
ATOM 2185 O O . GLU A 1 282 ? -9.006 -2.386 -21.332 1.00 86.38 282 GLU A O 1
ATOM 2190 N N . PHE A 1 283 ? -7.439 -0.789 -21.481 1.00 80.75 283 PHE A N 1
ATOM 2191 C CA . PHE A 1 283 ? -7.449 -0.397 -20.069 1.00 80.75 283 PHE A CA 1
ATOM 2192 C C . PHE A 1 283 ? -7.835 1.076 -19.924 1.00 80.75 283 PHE A C 1
ATOM 2194 O O . PHE A 1 283 ? -7.078 1.899 -19.406 1.00 80.75 283 PHE A O 1
ATOM 2201 N N . ARG A 1 284 ? -9.026 1.430 -20.418 1.00 62.00 284 ARG A N 1
ATOM 2202 C CA . ARG A 1 284 ? -9.457 2.831 -20.576 1.00 62.00 284 ARG A CA 1
ATOM 2203 C C . ARG A 1 284 ? -9.600 3.569 -19.247 1.00 62.00 284 ARG A C 1
ATOM 2205 O O . ARG A 1 284 ? -9.526 4.798 -19.221 1.00 62.00 284 ARG A O 1
ATOM 2212 N N . HIS A 1 285 ? -9.764 2.838 -18.145 1.00 60.75 285 HIS A N 1
ATOM 2213 C CA . HIS A 1 285 ? -9.960 3.408 -16.820 1.00 60.75 285 HIS A CA 1
ATOM 2214 C C . HIS A 1 285 ? -8.768 3.157 -15.869 1.00 60.75 285 HIS A C 1
ATOM 2216 O O . HIS A 1 285 ? -8.571 2.092 -15.280 1.00 60.75 285 HIS A O 1
ATOM 2222 N N . GLY A 1 286 ? -7.987 4.221 -15.650 1.00 57.03 286 GLY A N 1
ATOM 2223 C CA . GLY A 1 286 ? -7.082 4.368 -14.504 1.00 57.03 286 GLY A CA 1
ATOM 2224 C C . GLY A 1 286 ? -5.632 3.900 -14.691 1.00 57.03 286 GLY A C 1
ATOM 2225 O O . GLY A 1 286 ? -4.917 3.734 -13.699 1.00 57.03 286 GLY A O 1
ATOM 2226 N N . VAL A 1 287 ? -5.170 3.654 -15.913 1.00 63.12 287 VAL A N 1
ATOM 2227 C CA . VAL A 1 287 ? -3.733 3.446 -16.157 1.00 63.12 287 VAL A CA 1
ATOM 2228 C C . VAL A 1 287 ? -3.014 4.792 -16.240 1.00 63.12 287 VAL A C 1
ATOM 2230 O O . VAL A 1 287 ? -3.550 5.764 -16.768 1.00 63.12 287 VAL A O 1
ATOM 2233 N N . GLN A 1 288 ? -1.803 4.869 -15.686 1.00 69.12 288 GLN A N 1
ATOM 2234 C CA . GLN A 1 288 ? -0.957 6.071 -15.734 1.00 69.12 288 GLN A CA 1
ATOM 2235 C C . GLN A 1 288 ? 0.213 5.878 -16.705 1.00 69.12 288 GLN A C 1
ATOM 2237 O O . GLN A 1 288 ? 1.372 6.114 -16.362 1.00 69.12 288 GLN A O 1
ATOM 2242 N N . GLY A 1 289 ? -0.083 5.396 -17.910 1.00 78.94 289 GLY A N 1
ATOM 2243 C CA . GLY A 1 289 ? 0.926 5.121 -18.924 1.00 78.94 289 GLY A CA 1
ATOM 2244 C C . GLY A 1 289 ? 0.498 4.034 -19.897 1.00 78.94 289 GLY A C 1
ATOM 2245 O O . GLY A 1 289 ? -0.657 3.607 -19.901 1.00 78.94 289 GLY A O 1
ATOM 2246 N N . ALA A 1 290 ? 1.458 3.612 -20.717 1.00 86.50 290 ALA A N 1
ATOM 2247 C CA . ALA A 1 290 ? 1.264 2.532 -21.665 1.00 86.50 290 ALA A CA 1
ATOM 2248 C C . ALA A 1 290 ? 1.150 1.177 -20.952 1.00 86.50 290 ALA A C 1
ATOM 2250 O O . ALA A 1 290 ? 1.849 0.926 -19.965 1.00 86.50 290 ALA A O 1
ATOM 2251 N N . VAL A 1 291 ? 0.293 0.308 -21.483 1.00 90.94 291 VAL A N 1
ATOM 2252 C CA . VAL A 1 291 ? 0.181 -1.091 -21.071 1.00 90.94 291 VAL A CA 1
ATOM 2253 C C . VAL A 1 291 ? 0.715 -1.968 -22.188 1.00 90.94 291 VAL A C 1
ATOM 2255 O O . VAL A 1 291 ? 0.210 -1.913 -23.307 1.00 90.94 291 VAL A O 1
ATOM 2258 N N . TYR A 1 292 ? 1.699 -2.804 -21.876 1.00 93.31 292 TYR A N 1
ATOM 2259 C CA . TYR A 1 292 ? 2.286 -3.733 -22.838 1.00 93.31 292 TYR A CA 1
ATOM 2260 C C . TYR A 1 292 ? 1.904 -5.172 -22.510 1.00 93.31 292 TYR A C 1
ATOM 2262 O O . TYR A 1 292 ? 1.927 -5.574 -21.348 1.00 93.31 292 TYR A O 1
ATOM 2270 N N . LEU A 1 293 ? 1.577 -5.947 -23.539 1.00 94.69 293 LEU A N 1
ATOM 2271 C CA . LEU A 1 293 ? 1.373 -7.389 -23.475 1.00 94.69 293 LEU A CA 1
ATOM 2272 C C . LEU A 1 293 ? 2.577 -8.098 -24.098 1.00 94.69 293 LEU A C 1
ATOM 2274 O O . LEU A 1 293 ? 2.951 -7.799 -25.231 1.00 94.69 293 LEU A O 1
ATOM 2278 N N . ALA A 1 294 ? 3.155 -9.058 -23.381 1.00 95.25 294 ALA A N 1
ATOM 2279 C CA . ALA A 1 294 ? 4.092 -10.008 -23.960 1.00 95.25 294 ALA A CA 1
ATOM 2280 C C . ALA A 1 294 ? 3.330 -11.041 -24.808 1.00 95.25 294 ALA A C 1
ATOM 2282 O O . ALA A 1 294 ? 2.391 -11.676 -24.335 1.00 95.25 294 ALA A O 1
ATOM 2283 N N . SER A 1 295 ? 3.747 -11.214 -26.062 1.00 92.31 295 SER A N 1
ATOM 2284 C CA . SER A 1 295 ? 3.136 -12.143 -27.033 1.00 92.31 295 SER A CA 1
ATOM 2285 C C . SER A 1 295 ? 3.240 -13.628 -26.658 1.00 92.31 295 SER A C 1
ATOM 2287 O O . SER A 1 295 ? 2.503 -14.451 -27.198 1.00 92.31 295 SER A O 1
ATOM 2289 N N . ALA A 1 296 ? 4.159 -13.966 -25.757 1.00 92.06 296 ALA A N 1
ATOM 2290 C CA . ALA A 1 296 ? 4.383 -15.292 -25.200 1.00 92.06 296 ALA A CA 1
ATOM 2291 C C . ALA A 1 296 ? 4.950 -15.151 -23.781 1.00 92.06 296 ALA A C 1
ATOM 2293 O O . ALA A 1 296 ? 5.373 -14.054 -23.385 1.00 92.06 296 ALA A O 1
ATOM 2294 N N . ASP A 1 297 ? 4.996 -16.254 -23.033 1.00 91.69 297 ASP A N 1
ATOM 2295 C CA . ASP A 1 297 ? 5.626 -16.263 -21.715 1.00 91.69 297 ASP A CA 1
ATOM 2296 C C . ASP A 1 297 ? 7.075 -15.775 -21.809 1.00 91.69 297 ASP A C 1
ATOM 2298 O O . ASP A 1 297 ? 7.816 -16.133 -22.727 1.00 91.69 297 ASP A O 1
ATOM 2302 N N . LEU A 1 298 ? 7.473 -14.919 -20.861 1.00 92.62 298 LEU A N 1
ATOM 2303 C CA . LEU A 1 298 ? 8.791 -14.272 -20.856 1.00 92.62 298 LEU A CA 1
ATOM 2304 C C . LEU A 1 298 ? 9.931 -15.303 -20.935 1.00 92.62 298 LEU A C 1
ATOM 2306 O O . LEU A 1 298 ? 10.946 -15.046 -21.574 1.00 92.62 298 LEU A O 1
ATOM 2310 N N . ASP A 1 299 ? 9.747 -16.486 -20.352 1.00 92.62 299 ASP A N 1
ATOM 2311 C CA . ASP A 1 299 ? 10.730 -17.578 -20.309 1.00 92.62 299 ASP A CA 1
ATOM 2312 C C . ASP A 1 299 ? 11.076 -18.136 -21.698 1.00 92.62 299 ASP A C 1
ATOM 2314 O O . ASP A 1 299 ? 12.136 -18.727 -21.874 1.00 92.62 299 ASP A O 1
ATOM 2318 N N . GLU A 1 300 ? 10.202 -17.955 -22.691 1.00 93.00 300 GLU A N 1
ATOM 2319 C CA . GLU A 1 300 ? 10.396 -18.511 -24.034 1.00 93.00 300 GLU A CA 1
ATOM 2320 C C . GLU A 1 300 ? 11.338 -17.677 -24.910 1.00 93.00 300 GLU A C 1
ATOM 2322 O O . GLU A 1 300 ? 11.850 -18.170 -25.916 1.00 93.00 300 GLU A O 1
ATOM 2327 N N . TRP A 1 301 ? 11.534 -16.399 -24.579 1.00 93.81 301 TRP A N 1
ATOM 2328 C CA . TRP A 1 301 ? 12.220 -15.446 -25.460 1.00 93.81 301 TRP A CA 1
ATOM 2329 C C . TRP A 1 301 ? 13.138 -14.464 -24.731 1.00 93.81 301 TRP A C 1
ATOM 2331 O O . TRP A 1 301 ? 13.731 -13.592 -25.372 1.00 93.81 301 TRP A O 1
ATOM 2341 N N . THR A 1 302 ? 13.269 -14.595 -23.411 1.00 95.06 302 THR A N 1
ATOM 2342 C CA . THR A 1 302 ? 14.183 -13.784 -22.608 1.00 95.06 302 THR A CA 1
ATOM 2343 C C . THR A 1 302 ? 15.272 -14.630 -21.967 1.00 95.06 302 THR A C 1
ATOM 2345 O O . THR A 1 302 ? 15.101 -15.818 -21.702 1.00 95.06 302 THR A O 1
ATOM 2348 N N . GLU A 1 303 ? 16.401 -13.989 -21.700 1.00 93.31 303 GLU A N 1
ATOM 2349 C CA . GLU A 1 303 ? 17.507 -14.542 -20.929 1.00 93.31 303 GLU A CA 1
ATOM 2350 C C . GLU A 1 303 ? 17.578 -13.837 -19.576 1.00 93.31 303 GLU A C 1
ATOM 2352 O O . GLU A 1 303 ? 17.325 -12.629 -19.479 1.00 93.31 303 GLU A O 1
ATOM 2357 N N . GLU A 1 304 ? 17.934 -14.577 -18.525 1.00 93.06 304 GLU A N 1
ATOM 2358 C CA . GLU A 1 304 ? 18.118 -13.989 -17.200 1.00 93.06 304 GLU A CA 1
ATOM 2359 C C . GLU A 1 304 ? 19.299 -13.020 -17.177 1.00 93.06 304 GLU A C 1
ATOM 2361 O O . GLU A 1 304 ? 20.389 -13.299 -17.676 1.00 93.06 304 GLU A O 1
ATOM 2366 N N . LEU A 1 305 ? 19.070 -11.872 -16.549 1.00 88.19 305 LEU A N 1
ATOM 2367 C CA . LEU A 1 305 ? 20.086 -10.870 -16.291 1.00 88.19 305 LEU A CA 1
ATOM 2368 C C . LEU A 1 305 ? 20.647 -11.111 -14.886 1.00 88.19 305 LEU A C 1
ATOM 2370 O O . LEU A 1 305 ? 20.119 -10.601 -13.898 1.00 88.19 305 LEU A O 1
ATOM 2374 N N . THR A 1 306 ? 21.697 -11.926 -14.792 1.00 79.31 306 THR A N 1
ATOM 2375 C CA . THR A 1 306 ? 22.340 -12.261 -13.509 1.00 79.31 306 THR A CA 1
ATOM 2376 C C . THR A 1 306 ? 23.315 -11.187 -13.041 1.00 79.31 306 THR A C 1
ATOM 23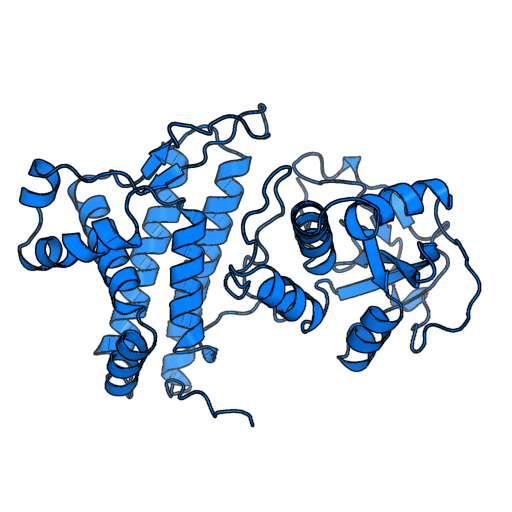78 O O . THR A 1 306 ? 23.493 -10.997 -11.841 1.00 79.31 306 THR A O 1
ATOM 2381 N N . GLU A 1 307 ? 23.911 -10.453 -13.979 1.00 72.06 307 GLU A N 1
ATOM 2382 C CA . GLU A 1 307 ? 24.773 -9.304 -13.724 1.00 72.06 307 GLU A CA 1
ATOM 2383 C C . GLU A 1 307 ? 24.448 -8.203 -14.737 1.00 72.06 307 GLU A C 1
ATOM 2385 O O . GLU A 1 307 ? 24.148 -8.476 -15.901 1.00 72.06 307 GLU A O 1
ATOM 2390 N N . ILE A 1 308 ? 24.492 -6.945 -14.296 1.00 68.88 308 ILE A N 1
ATOM 2391 C CA . ILE A 1 308 ? 24.460 -5.814 -15.226 1.00 68.88 308 ILE A CA 1
ATOM 2392 C C . ILE A 1 308 ? 25.890 -5.614 -15.709 1.00 68.88 308 ILE A C 1
ATOM 2394 O O . ILE A 1 308 ? 26.706 -4.979 -15.040 1.00 68.88 308 ILE A O 1
ATOM 2398 N N . GLU A 1 309 ? 26.200 -6.218 -16.851 1.00 60.28 309 GLU A N 1
ATOM 2399 C CA . GLU A 1 309 ? 27.494 -6.067 -17.498 1.00 60.28 309 GLU A CA 1
ATOM 2400 C C . GLU A 1 309 ? 27.591 -4.725 -18.249 1.00 60.28 309 GLU A C 1
ATOM 2402 O O . GLU A 1 309 ? 26.876 -4.466 -19.215 1.00 60.28 309 GLU A O 1
ATOM 2407 N N . SER A 1 310 ? 28.593 -3.943 -17.843 1.00 56.84 310 SER A N 1
ATOM 2408 C CA . SER A 1 310 ? 29.314 -2.898 -18.587 1.00 56.84 310 SER A CA 1
ATOM 2409 C C . SER A 1 310 ? 28.815 -1.445 -18.575 1.00 56.84 310 SER A C 1
ATOM 2411 O O . SER A 1 310 ? 27.644 -1.115 -18.418 1.00 56.84 310 SER A O 1
ATOM 2413 N N . SER A 1 311 ? 29.820 -0.574 -18.696 1.00 58.44 311 SER A N 1
ATOM 2414 C CA . SER A 1 311 ? 29.856 0.885 -18.561 1.00 58.44 311 SER A CA 1
ATOM 2415 C C . SER A 1 311 ? 29.276 1.669 -19.740 1.00 58.44 311 SER A C 1
ATOM 2417 O O . SER A 1 311 ? 29.409 2.890 -19.755 1.00 58.44 311 SER A O 1
ATOM 2419 N N . GLU A 1 312 ? 28.718 0.994 -20.744 1.00 75.19 312 GLU A N 1
ATOM 2420 C CA . GLU A 1 312 ? 28.203 1.636 -21.955 1.00 75.19 312 GLU A CA 1
ATOM 2421 C C . GLU A 1 312 ? 26.675 1.683 -21.943 1.00 75.19 312 GLU A C 1
ATOM 2423 O O . GLU A 1 312 ? 25.996 0.738 -21.530 1.00 75.19 312 GLU A O 1
ATOM 2428 N N . ASP A 1 313 ? 26.139 2.816 -22.382 1.00 85.62 313 ASP A N 1
ATOM 2429 C CA . ASP A 1 313 ? 24.705 3.019 -22.530 1.00 85.62 313 ASP A CA 1
ATOM 2430 C C . ASP A 1 313 ? 24.194 2.243 -23.749 1.00 85.62 313 ASP A C 1
ATOM 2432 O O . ASP A 1 313 ? 24.852 2.159 -24.788 1.00 85.62 313 ASP A O 1
ATOM 2436 N N . TRP A 1 314 ? 23.003 1.666 -23.627 1.00 88.69 314 TRP A N 1
ATOM 2437 C CA . TRP A 1 314 ? 22.362 0.902 -24.693 1.00 88.69 314 TRP A CA 1
ATOM 2438 C C . TRP A 1 314 ? 20.843 1.024 -24.600 1.00 88.69 314 TRP A C 1
ATOM 2440 O O . TRP A 1 314 ? 20.279 1.192 -23.519 1.00 88.69 314 TRP A O 1
ATOM 2450 N N . CYS A 1 315 ? 20.166 0.913 -25.743 1.00 88.56 315 CYS A N 1
ATOM 2451 C CA . CYS A 1 315 ? 18.712 0.998 -25.837 1.00 88.56 315 CYS A CA 1
ATOM 2452 C C . CYS A 1 315 ? 18.187 -0.024 -26.850 1.00 88.56 315 CYS A C 1
ATOM 2454 O O . CYS A 1 315 ? 18.621 -0.033 -28.001 1.00 88.56 315 CYS A O 1
ATOM 2456 N N . ALA A 1 316 ? 17.259 -0.882 -26.425 1.00 85.31 316 ALA A N 1
ATOM 2457 C CA . ALA A 1 316 ? 16.644 -1.911 -27.266 1.00 85.31 316 ALA A CA 1
ATOM 2458 C C . ALA A 1 316 ? 15.166 -1.635 -27.603 1.00 85.31 316 ALA A C 1
ATOM 2460 O O . ALA A 1 316 ? 14.636 -2.249 -28.527 1.00 85.31 316 ALA A O 1
ATOM 2461 N N . PHE A 1 317 ? 14.494 -0.727 -26.887 1.00 84.94 317 PHE A N 1
ATOM 2462 C CA . PHE A 1 317 ? 13.076 -0.393 -27.073 1.00 84.94 317 PHE A CA 1
ATOM 2463 C C . PHE A 1 317 ? 12.855 1.101 -26.886 1.00 84.94 317 PHE A C 1
ATOM 2465 O O . PHE A 1 317 ? 13.351 1.631 -25.901 1.00 84.94 317 PHE A O 1
ATOM 2472 N N . LEU A 1 318 ? 12.050 1.750 -27.736 1.00 83.62 318 LEU A N 1
ATOM 2473 C CA . LEU A 1 318 ? 11.916 3.219 -27.784 1.00 83.62 318 LEU A CA 1
ATOM 2474 C C . LEU A 1 318 ? 13.269 3.925 -28.015 1.00 83.62 318 LEU A C 1
ATOM 2476 O O . LEU A 1 318 ? 14.317 3.292 -28.108 1.00 83.62 318 LEU A O 1
ATOM 2480 N N . ASP A 1 319 ? 13.250 5.244 -28.179 1.00 86.94 319 ASP A N 1
ATOM 2481 C CA . ASP A 1 319 ? 14.482 6.031 -28.231 1.00 86.94 319 ASP A CA 1
ATOM 2482 C C . ASP A 1 319 ? 14.970 6.415 -26.822 1.00 86.94 319 ASP A C 1
ATOM 2484 O O . ASP A 1 319 ? 14.240 6.348 -25.828 1.00 86.94 319 ASP A O 1
ATOM 2488 N N . GLU A 1 320 ? 16.241 6.809 -26.736 1.00 85.19 320 GLU A N 1
ATOM 2489 C CA . GLU A 1 320 ? 16.870 7.266 -25.493 1.00 85.19 320 GLU A CA 1
ATOM 2490 C C . GLU A 1 320 ? 16.125 8.465 -24.884 1.00 85.19 320 GLU A C 1
ATOM 2492 O O . GLU A 1 320 ? 15.955 8.544 -23.667 1.00 85.19 320 GLU A O 1
ATOM 2497 N N . GLU A 1 321 ? 15.602 9.370 -25.718 1.00 88.56 321 GLU A N 1
ATOM 2498 C CA . GLU A 1 321 ? 14.853 10.547 -25.272 1.00 88.56 321 GLU A CA 1
ATOM 2499 C C . GLU A 1 321 ? 13.577 10.153 -24.509 1.00 88.56 321 GLU A C 1
ATOM 2501 O O . GLU A 1 321 ? 13.252 10.735 -23.468 1.00 88.56 321 GLU A O 1
ATOM 2506 N N . ALA A 1 322 ? 12.855 9.133 -24.978 1.00 88.44 322 ALA A N 1
ATOM 2507 C CA . ALA A 1 322 ? 11.683 8.602 -24.303 1.00 88.44 322 ALA A CA 1
ATOM 2508 C C . ALA A 1 322 ? 12.031 8.050 -22.918 1.00 88.44 322 ALA A C 1
ATOM 2510 O O . ALA A 1 322 ? 11.347 8.381 -21.945 1.00 88.44 322 ALA A O 1
ATOM 2511 N N . TRP A 1 323 ? 13.110 7.277 -22.798 1.00 88.75 323 TRP A N 1
ATOM 2512 C CA . TRP A 1 323 ? 13.552 6.757 -21.503 1.00 88.75 323 TRP A CA 1
ATOM 2513 C C . TRP A 1 323 ? 14.100 7.838 -20.582 1.00 88.75 323 TRP A C 1
ATOM 2515 O O . TRP A 1 323 ? 13.821 7.813 -19.384 1.00 88.75 323 TRP A O 1
ATOM 2525 N N . MET A 1 324 ? 14.761 8.856 -21.124 1.00 86.31 324 MET A N 1
ATOM 2526 C CA . MET A 1 324 ? 15.179 10.033 -20.367 1.00 86.31 324 MET A CA 1
ATOM 2527 C C . MET A 1 324 ? 13.989 10.804 -19.790 1.00 86.31 324 MET A C 1
ATOM 2529 O O . MET A 1 324 ? 14.042 11.227 -18.632 1.00 86.31 324 MET A O 1
ATOM 2533 N N . ARG A 1 325 ? 12.879 10.932 -20.533 1.00 87.06 325 ARG A N 1
ATOM 2534 C CA . ARG A 1 325 ? 11.615 11.494 -20.013 1.00 87.06 325 ARG A CA 1
ATOM 2535 C C . ARG A 1 325 ? 11.009 10.642 -18.899 1.00 87.06 325 ARG A C 1
ATOM 2537 O O . ARG A 1 325 ? 10.393 11.188 -17.987 1.00 87.06 325 ARG A O 1
ATOM 2544 N N . VAL A 1 326 ? 11.186 9.321 -18.946 1.00 88.19 326 VAL A N 1
ATOM 2545 C CA . VAL A 1 326 ? 10.754 8.412 -17.873 1.00 88.19 326 VAL A CA 1
ATOM 2546 C C . VAL A 1 326 ? 11.666 8.535 -16.647 1.00 88.19 326 VAL A C 1
ATOM 2548 O O . VAL A 1 326 ? 11.148 8.596 -15.533 1.00 88.19 326 VAL A O 1
ATOM 2551 N N . ALA A 1 327 ? 12.986 8.607 -16.830 1.00 86.88 327 ALA A N 1
ATOM 2552 C CA . ALA A 1 327 ? 13.985 8.592 -15.760 1.00 86.88 327 ALA A CA 1
ATOM 2553 C C . ALA A 1 327 ? 14.139 9.935 -15.031 1.00 86.88 327 ALA A C 1
ATOM 2555 O O . ALA A 1 327 ? 14.304 9.968 -13.810 1.00 86.88 327 ALA A O 1
ATOM 2556 N N . SER A 1 328 ? 14.051 11.054 -15.751 1.00 84.69 328 SER A N 1
ATOM 2557 C CA . SER A 1 328 ? 14.313 12.396 -15.213 1.00 84.69 328 SER A CA 1
ATOM 2558 C C . SER A 1 328 ? 13.404 12.794 -14.034 1.00 84.69 328 SER A C 1
ATOM 2560 O O . SER A 1 328 ? 13.919 13.350 -13.060 1.00 84.69 328 SER A O 1
ATOM 2562 N N . PRO A 1 329 ? 12.094 12.468 -14.024 1.00 83.50 329 PRO A N 1
ATOM 2563 C CA . PRO A 1 329 ? 11.232 12.690 -12.863 1.00 83.50 329 PRO A CA 1
ATOM 2564 C C . PRO A 1 329 ? 11.617 11.883 -11.614 1.00 83.50 329 PRO A C 1
ATOM 2566 O O . PRO A 1 329 ? 11.221 12.265 -10.521 1.00 83.50 329 PRO A O 1
ATOM 2569 N N . GLU A 1 330 ? 12.372 10.786 -11.743 1.00 81.31 330 GLU A N 1
ATOM 2570 C CA . GLU A 1 330 ? 12.802 9.945 -10.611 1.00 81.31 330 GLU A CA 1
ATOM 2571 C C . GLU A 1 330 ? 14.240 10.215 -10.154 1.00 81.31 330 GLU A C 1
ATOM 2573 O O . GLU A 1 330 ? 14.566 10.012 -8.984 1.00 81.31 330 GLU A O 1
ATOM 2578 N N . ARG A 1 331 ? 15.122 10.616 -11.076 1.00 74.94 331 ARG A N 1
ATOM 2579 C CA . ARG A 1 331 ? 16.577 10.653 -10.850 1.00 74.94 331 ARG A CA 1
ATOM 2580 C C . ARG A 1 331 ? 17.253 11.966 -11.259 1.00 74.94 331 ARG A C 1
ATOM 2582 O O . ARG A 1 331 ? 18.453 12.080 -11.068 1.00 74.94 331 ARG A O 1
ATOM 2589 N N . GLY A 1 332 ? 16.498 12.953 -11.747 1.00 67.31 332 GLY A N 1
ATOM 2590 C CA . GLY A 1 332 ? 17.017 14.256 -12.175 1.00 67.31 332 GLY A CA 1
ATOM 2591 C C . GLY A 1 332 ? 16.912 15.369 -11.122 1.00 67.31 332 GLY A C 1
ATOM 2592 O O . GLY A 1 332 ? 16.958 15.131 -9.913 1.00 67.31 332 GLY A O 1
ATOM 2593 N N . VAL A 1 333 ? 16.724 16.598 -11.619 1.00 71.12 333 VAL A N 1
ATOM 2594 C CA . VAL A 1 333 ? 16.825 17.891 -10.899 1.00 71.12 333 VAL A CA 1
ATOM 2595 C C . VAL A 1 333 ? 15.692 18.143 -9.889 1.00 71.12 333 VAL A C 1
ATOM 2597 O O . VAL A 1 333 ? 15.735 19.102 -9.120 1.00 71.12 333 VAL A O 1
ATOM 2600 N N . TYR A 1 334 ? 14.656 17.303 -9.875 1.00 80.69 334 TYR A N 1
ATOM 2601 C CA . TYR A 1 334 ? 13.519 17.501 -8.980 1.00 80.69 334 TYR A CA 1
ATOM 2602 C C . TYR A 1 334 ? 13.882 17.235 -7.510 1.00 80.69 334 TYR A C 1
ATOM 2604 O O . TYR A 1 334 ? 14.696 16.352 -7.225 1.00 80.69 334 TYR A O 1
ATOM 2612 N N . PRO A 1 335 ? 13.254 17.947 -6.558 1.00 83.62 335 PRO A N 1
ATOM 2613 C CA . PRO A 1 335 ? 13.446 17.672 -5.140 1.00 83.62 335 PRO A CA 1
ATOM 2614 C C . PRO A 1 335 ? 13.045 16.232 -4.758 1.00 83.62 335 PRO A C 1
ATOM 2616 O O . PRO A 1 335 ? 12.155 15.652 -5.395 1.00 83.62 335 PRO A O 1
ATOM 2619 N N . PRO A 1 336 ? 13.671 15.628 -3.728 1.00 82.12 336 PRO A N 1
ATOM 2620 C CA . PRO A 1 336 ? 13.380 14.261 -3.281 1.00 82.12 336 PRO A CA 1
ATOM 2621 C C . PRO A 1 336 ? 11.884 13.963 -3.077 1.00 82.12 336 PRO A C 1
ATOM 2623 O O . PRO A 1 336 ? 11.405 12.919 -3.516 1.00 82.12 336 PRO A O 1
ATOM 2626 N N . GLU A 1 337 ? 11.136 14.904 -2.508 1.00 81.56 337 GLU A N 1
ATOM 2627 C CA . GLU A 1 337 ? 9.694 14.835 -2.253 1.00 81.56 337 GLU A CA 1
ATOM 2628 C C . GLU A 1 337 ? 8.831 14.696 -3.520 1.00 81.56 337 GLU A C 1
ATOM 2630 O O . GLU A 1 337 ? 7.743 14.128 -3.457 1.00 81.56 337 GLU A O 1
ATOM 2635 N N . PHE A 1 338 ? 9.322 15.140 -4.680 1.00 83.62 338 PHE A N 1
ATOM 2636 C CA . PHE A 1 338 ? 8.660 14.926 -5.972 1.00 83.62 338 PHE A CA 1
ATOM 2637 C C . PHE A 1 338 ? 9.068 13.602 -6.619 1.00 83.62 338 PHE A C 1
ATOM 2639 O O . PHE A 1 338 ? 8.244 12.924 -7.234 1.00 83.62 338 PHE A O 1
ATOM 2646 N N . ARG A 1 339 ? 10.338 13.218 -6.469 1.00 87.12 339 ARG A N 1
ATOM 2647 C CA . ARG A 1 339 ? 10.901 12.011 -7.091 1.00 87.12 339 ARG A CA 1
ATOM 2648 C C . ARG A 1 339 ? 10.403 10.733 -6.423 1.00 87.12 339 ARG A C 1
ATOM 2650 O O . ARG A 1 339 ? 10.084 9.753 -7.097 1.00 87.12 339 ARG A O 1
ATOM 2657 N N . TYR A 1 340 ? 10.319 10.744 -5.093 1.00 89.56 340 TYR A N 1
ATOM 2658 C CA . TYR A 1 340 ? 9.995 9.562 -4.303 1.00 89.56 340 TYR A CA 1
ATOM 2659 C C . TYR A 1 340 ? 8.608 8.977 -4.611 1.00 89.56 340 TYR A C 1
ATOM 2661 O O . TYR A 1 340 ? 8.559 7.777 -4.873 1.00 89.56 340 TYR A O 1
ATOM 2669 N N . PRO A 1 341 ? 7.495 9.740 -4.668 1.00 89.62 341 PRO A N 1
ATOM 2670 C CA . PRO A 1 341 ? 6.184 9.163 -4.979 1.00 89.62 341 PRO A CA 1
ATOM 2671 C C . PRO A 1 341 ? 6.135 8.459 -6.342 1.00 89.62 341 PRO A C 1
ATOM 2673 O O . PRO A 1 341 ? 5.531 7.392 -6.458 1.00 89.62 341 PRO A O 1
ATOM 2676 N N . ILE A 1 342 ? 6.813 9.016 -7.355 1.00 89.06 342 ILE A N 1
ATOM 2677 C CA . ILE A 1 342 ? 6.896 8.440 -8.706 1.00 89.06 342 ILE A CA 1
ATOM 2678 C C . ILE A 1 342 ? 7.655 7.114 -8.658 1.00 89.06 342 ILE A C 1
ATOM 2680 O O . ILE A 1 342 ? 7.143 6.080 -9.098 1.00 89.06 342 ILE A O 1
ATOM 2684 N N . ARG A 1 343 ? 8.854 7.134 -8.067 1.00 91.25 343 ARG A N 1
ATOM 2685 C CA . ARG A 1 343 ? 9.687 5.941 -7.921 1.00 91.25 343 ARG A CA 1
ATOM 2686 C C . ARG A 1 343 ? 9.001 4.864 -7.083 1.00 91.25 343 ARG A C 1
ATOM 2688 O O . ARG A 1 343 ? 8.983 3.701 -7.476 1.00 91.25 343 ARG A O 1
ATOM 2695 N N . ARG A 1 344 ? 8.384 5.240 -5.960 1.00 93.31 344 ARG A N 1
ATOM 2696 C CA . ARG A 1 344 ? 7.594 4.353 -5.097 1.00 93.31 344 ARG A CA 1
ATOM 2697 C C . ARG A 1 344 ? 6.500 3.660 -5.893 1.00 93.31 344 ARG A C 1
ATOM 2699 O O . ARG A 1 344 ? 6.396 2.439 -5.833 1.00 93.31 344 ARG A O 1
ATOM 2706 N N . ALA A 1 345 ? 5.710 4.408 -6.660 1.00 91.62 345 ALA A N 1
ATOM 2707 C CA . ALA A 1 345 ? 4.633 3.833 -7.454 1.00 91.62 345 ALA A CA 1
ATOM 2708 C C . ALA A 1 345 ? 5.154 2.810 -8.481 1.00 91.62 345 ALA A C 1
ATOM 2710 O O . ALA A 1 345 ? 4.581 1.731 -8.612 1.00 91.62 345 ALA A O 1
ATOM 2711 N N . ARG A 1 346 ? 6.269 3.098 -9.166 1.00 91.88 346 ARG A N 1
ATOM 2712 C CA . ARG A 1 346 ? 6.867 2.206 -10.184 1.00 91.88 346 ARG A CA 1
ATOM 2713 C C . ARG A 1 346 ? 7.548 0.983 -9.579 1.00 91.88 346 ARG A C 1
ATOM 2715 O O . ARG A 1 346 ? 7.409 -0.138 -10.075 1.00 91.88 346 ARG A O 1
ATOM 2722 N N . ARG A 1 347 ? 8.260 1.157 -8.469 1.00 93.56 347 ARG A N 1
ATOM 2723 C CA . ARG A 1 347 ? 8.931 0.054 -7.775 1.00 93.56 347 ARG A CA 1
ATOM 2724 C C . ARG A 1 347 ? 7.939 -0.878 -7.080 1.00 93.56 347 ARG A C 1
ATOM 2726 O O . ARG A 1 347 ? 8.090 -2.092 -7.181 1.00 93.56 347 ARG A O 1
ATOM 2733 N N . LEU A 1 348 ? 6.885 -0.340 -6.467 1.00 92.56 348 LEU A N 1
ATOM 2734 C CA . LEU A 1 348 ? 5.792 -1.138 -5.900 1.00 92.56 348 LEU A CA 1
ATOM 2735 C C . LEU A 1 348 ? 4.779 -1.605 -6.962 1.00 92.56 348 LEU A C 1
ATOM 2737 O O . LEU A 1 348 ? 3.848 -2.335 -6.638 1.00 92.56 348 LEU A O 1
ATOM 2741 N N . ASN A 1 349 ? 4.962 -1.232 -8.232 1.00 91.31 349 ASN A N 1
ATOM 2742 C CA . ASN A 1 349 ? 4.044 -1.552 -9.325 1.00 91.31 349 ASN A CA 1
ATOM 2743 C C . ASN A 1 349 ? 2.579 -1.189 -9.001 1.00 91.31 349 ASN A C 1
ATOM 2745 O O . ASN A 1 349 ? 1.647 -1.938 -9.283 1.00 91.31 349 ASN A O 1
ATOM 2749 N N . ALA A 1 350 ? 2.366 -0.017 -8.405 1.00 90.44 350 ALA A N 1
ATOM 2750 C CA . ALA A 1 350 ? 1.070 0.471 -7.938 1.00 90.44 350 ALA A CA 1
ATOM 2751 C C . ALA A 1 350 ? 0.133 0.920 -9.083 1.00 90.44 350 ALA A C 1
ATOM 2753 O O . ALA A 1 350 ? -0.740 1.757 -8.887 1.00 90.44 350 ALA A O 1
ATOM 2754 N N . PHE A 1 351 ? 0.317 0.401 -10.295 1.00 86.12 351 PHE A N 1
ATOM 2755 C CA . PHE A 1 351 ? -0.433 0.787 -11.494 1.00 86.12 351 PHE A CA 1
ATOM 2756 C C . PHE A 1 351 ? -1.291 -0.342 -12.057 1.00 86.12 351 PHE A C 1
ATOM 2758 O O . PHE A 1 351 ? -2.018 -0.114 -13.023 1.00 86.12 351 PHE A O 1
ATOM 2765 N N . VAL A 1 352 ? -1.206 -1.541 -11.469 1.00 81.19 352 VAL A N 1
ATOM 2766 C CA . VAL A 1 352 ? -1.962 -2.711 -11.921 1.00 81.19 352 VAL A CA 1
ATOM 2767 C C . VAL A 1 352 ? -3.450 -2.370 -11.946 1.00 81.19 352 VAL A C 1
ATOM 2769 O O . VAL A 1 352 ? -4.042 -1.995 -10.933 1.00 81.19 352 VAL A O 1
ATOM 2772 N N . ALA A 1 353 ? -4.031 -2.475 -13.136 1.00 71.88 353 ALA A N 1
ATOM 2773 C CA . ALA A 1 353 ? -5.439 -2.234 -13.389 1.00 71.88 353 ALA A CA 1
ATOM 2774 C C . ALA A 1 353 ? -6.147 -3.561 -13.676 1.00 71.88 353 ALA A C 1
ATOM 2776 O O . ALA A 1 353 ? -5.559 -4.488 -14.235 1.00 71.88 353 ALA A O 1
ATOM 2777 N N . THR A 1 354 ? -7.426 -3.644 -13.325 1.00 62.78 354 THR A N 1
ATOM 2778 C CA . THR A 1 354 ? -8.308 -4.706 -13.813 1.00 62.78 354 THR A CA 1
ATOM 2779 C C . THR A 1 354 ? -8.729 -4.392 -15.247 1.00 62.78 354 THR A C 1
ATOM 2781 O O . THR A 1 354 ? -8.908 -3.222 -15.586 1.00 62.78 354 THR A O 1
ATOM 2784 N N . ARG A 1 355 ? -8.876 -5.423 -16.086 1.00 57.31 355 ARG A N 1
ATOM 2785 C CA . ARG A 1 355 ? -9.512 -5.281 -17.405 1.00 57.31 355 ARG A CA 1
ATOM 2786 C C . ARG A 1 355 ? -10.974 -4.861 -17.232 1.00 57.31 355 ARG A C 1
ATOM 2788 O O . ARG A 1 355 ? -11.609 -5.324 -16.283 1.00 57.31 355 ARG A O 1
ATOM 2795 N N . ASP A 1 356 ? -11.445 -3.993 -18.126 1.00 49.00 356 ASP A N 1
ATOM 2796 C CA . ASP A 1 356 ? -12.852 -3.577 -18.215 1.00 49.00 356 ASP A CA 1
ATOM 2797 C C . ASP A 1 356 ? -13.754 -4.707 -18.742 1.00 49.00 356 ASP A C 1
ATOM 2799 O O . ASP A 1 356 ? -13.291 -5.490 -19.610 1.00 49.00 356 ASP A O 1
#

pLDDT: mean 86.54, std 12.17, range [29.95, 98.38]

Secondary structure (DSSP, 8-state):
-----------HHHHHHHHHHHHHHHHHHHHHHHHHHH---HHHHHHHHHHHHHHHHHHHHHHHHTSTTHHHHHHHHHHTT-HHHHHHHHHHHHHHHHH---EEE-SS---S-STTS----EEEPP--HHHHHTS-HHHHTTHHHHHHHTTTSBHHHHHHHHHHHHHHH-GGG--B-TTSSBTT-SPPP-TT--S-SSTTS-SSHHHHHHHHHHSPPSSSEEEEEEEEEETTEEEEEEEEEETTEEEEEEEEEHHHHHHHHHTT--EEEE-HHHHEEE-GGG-TTT-SS--EEESS-GGGTEEE-SS---SS-EESSS-HHHHHHHHHHHHSSS-HHHHHHHHHHHHTTTT-----

Organism: NCBI:txid191216

Sequence (356 aa):
MTTSRSTLRLTRDELGPLRATMRDIQLAVAAYYELTAKSGDVDELGSPVRAFLTSVQQLNESLSRRVADSATYEALITQYGTAGLIDAAKYARNVVEHVLHVVRPDDDTSLIGGMHGLRTYAQWAHIPTDVDAKLHKGTRALRPSYVATVEGREIVAVMLDILHAFWSIAPDIVHRDQLGEWTGFPLRNQPGVGARLHAEEPTDFAAAEEWLNSRRPNGTTRLACGQLTLDGAPLVYGFTFVGQYSFSPFVESAAQVARDVASGARYVRGDVNSRLEDRTQEFRHGVQGAVYLASADLDEWTEELTEIESSEDWCAFLDEEAWMRVASPERGVYPPEFRYPIRRARRLNAFVATRD

Radius of gyration: 22.42 Å; chains: 1; bounding box: 56×45×61 Å